Protein AF-Q0RPU1-F1 (afdb_monomer)

Organism: Frankia alni (strain DSM 45986 / CECT 9034 / ACN14a) (NCBI:txid326424)

Structure (mmCIF, N/CA/C/O backbone):
data_AF-Q0RPU1-F1
#
_entry.id   AF-Q0RPU1-F1
#
loop_
_atom_site.group_PDB
_atom_site.id
_a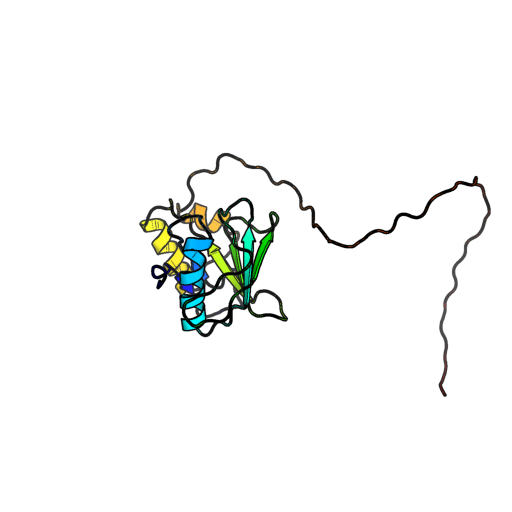tom_site.type_symbol
_atom_site.label_atom_id
_atom_site.label_alt_id
_atom_site.label_comp_id
_atom_site.label_asym_id
_atom_site.label_entity_id
_atom_site.label_seq_id
_atom_site.pdbx_PDB_ins_code
_atom_site.Cartn_x
_atom_site.Cartn_y
_atom_site.Cartn_z
_atom_site.occupancy
_atom_site.B_iso_or_equiv
_atom_site.auth_seq_id
_atom_site.auth_comp_id
_atom_site.auth_asym_id
_atom_site.auth_atom_id
_atom_site.pdbx_PDB_model_num
ATOM 1 N N . MET A 1 1 ? -16.246 -13.979 2.176 1.00 40.72 1 MET A N 1
ATOM 2 C CA . MET A 1 1 ? -15.288 -14.332 1.107 1.00 40.72 1 MET A CA 1
ATOM 3 C C . MET A 1 1 ? -13.918 -13.903 1.593 1.00 40.72 1 MET A C 1
ATOM 5 O O . MET A 1 1 ? -13.711 -12.709 1.763 1.00 40.72 1 MET A O 1
ATOM 9 N N . ALA A 1 2 ? -13.046 -14.847 1.951 1.00 49.47 2 ALA A N 1
ATOM 10 C CA . ALA A 1 2 ? -11.670 -14.520 2.313 1.00 49.47 2 ALA A CA 1
ATOM 11 C C . ALA A 1 2 ? -10.982 -13.979 1.054 1.00 49.47 2 ALA A C 1
ATOM 13 O O . ALA A 1 2 ? -10.913 -14.686 0.048 1.00 49.47 2 ALA A O 1
ATOM 14 N N . GLY A 1 3 ? -10.567 -12.711 1.078 1.00 56.59 3 GLY A N 1
ATOM 15 C CA . GLY A 1 3 ? -9.767 -12.138 -0.001 1.00 56.59 3 GLY A CA 1
ATOM 16 C C . GLY A 1 3 ? -8.508 -12.979 -0.210 1.00 56.59 3 GLY A C 1
ATOM 17 O O . GLY A 1 3 ? -8.012 -13.608 0.728 1.00 56.59 3 GLY A O 1
ATOM 18 N N . ALA A 1 4 ? -8.006 -13.034 -1.442 1.00 68.31 4 ALA A N 1
ATOM 19 C CA . ALA A 1 4 ? -6.758 -13.733 -1.715 1.00 68.31 4 ALA A CA 1
ATOM 20 C C . ALA A 1 4 ? -5.643 -13.186 -0.807 1.00 68.31 4 ALA A C 1
ATOM 22 O O . ALA A 1 4 ? -5.569 -11.977 -0.585 1.00 68.31 4 ALA A O 1
ATOM 23 N N . ALA A 1 5 ? -4.775 -14.068 -0.298 1.00 77.69 5 ALA A N 1
ATOM 24 C CA . ALA A 1 5 ? -3.663 -13.648 0.550 1.00 77.69 5 ALA A CA 1
ATOM 25 C C . ALA A 1 5 ? -2.843 -12.556 -0.169 1.00 77.69 5 ALA A C 1
AT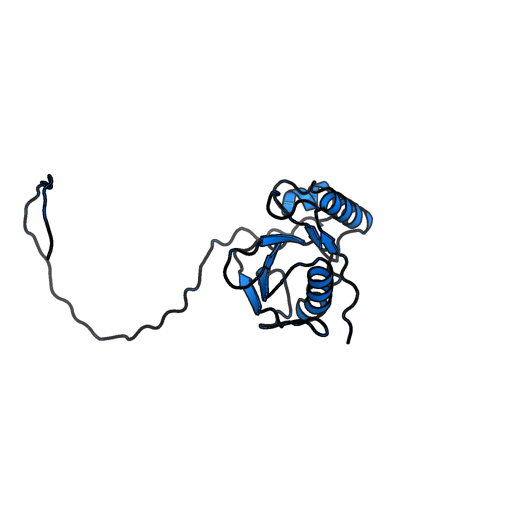OM 27 O O . ALA A 1 5 ? -2.402 -12.789 -1.311 1.00 77.69 5 ALA A O 1
ATOM 28 N N . PRO A 1 6 ? -2.668 -11.373 0.450 1.00 86.00 6 PRO A N 1
ATOM 29 C CA . PRO A 1 6 ? -1.932 -10.287 -0.174 1.00 86.00 6 PRO A CA 1
ATOM 30 C C . PRO A 1 6 ? -0.452 -10.658 -0.250 1.00 86.00 6 PRO A C 1
ATOM 32 O O . PRO A 1 6 ? 0.090 -11.324 0.634 1.00 86.00 6 PRO A O 1
ATOM 35 N N . ARG A 1 7 ? 0.236 -10.205 -1.300 1.00 93.38 7 ARG A N 1
ATOM 36 C CA . ARG A 1 7 ? 1.699 -10.321 -1.386 1.00 93.38 7 ARG A CA 1
ATOM 37 C C . ARG A 1 7 ? 2.312 -9.138 -0.641 1.00 93.38 7 ARG A C 1
ATOM 39 O O . ARG A 1 7 ? 2.744 -8.163 -1.249 1.00 93.38 7 ARG A O 1
ATOM 46 N N . LEU A 1 8 ? 2.238 -9.204 0.682 1.00 92.69 8 LEU A N 1
ATOM 47 C CA . LEU A 1 8 ? 2.707 -8.174 1.599 1.00 92.69 8 LEU A CA 1
ATOM 48 C C . LEU A 1 8 ? 3.976 -8.647 2.305 1.00 92.69 8 LEU A C 1
ATOM 50 O O . LEU A 1 8 ? 4.106 -9.816 2.668 1.00 92.69 8 LEU A O 1
ATOM 54 N N . THR A 1 9 ? 4.909 -7.733 2.522 1.00 93.69 9 THR A N 1
ATOM 55 C CA . THR A 1 9 ? 6.064 -7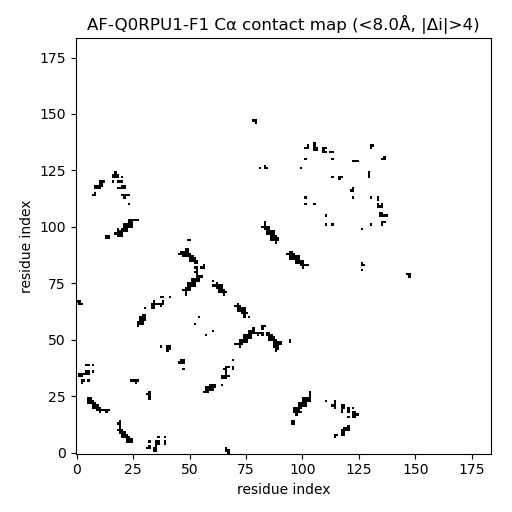.953 3.386 1.00 93.69 9 THR A CA 1
ATOM 56 C C . THR A 1 9 ? 6.304 -6.697 4.200 1.00 93.69 9 THR A C 1
ATOM 58 O O . THR A 1 9 ? 6.421 -5.615 3.633 1.00 93.69 9 THR A O 1
ATOM 61 N N . LEU A 1 10 ? 6.337 -6.840 5.520 1.00 91.56 10 LEU A N 1
ATOM 62 C CA . LEU A 1 10 ? 6.562 -5.737 6.447 1.00 91.56 10 LEU A CA 1
ATOM 63 C C . LEU A 1 10 ? 8.015 -5.738 6.915 1.00 91.56 10 LEU A C 1
ATOM 65 O O . LEU A 1 10 ? 8.619 -6.802 7.067 1.00 91.56 10 LEU A O 1
ATOM 69 N N . SER A 1 11 ? 8.547 -4.545 7.146 1.00 87.56 11 SER A N 1
ATOM 70 C CA . SER A 1 11 ? 9.835 -4.339 7.796 1.00 87.56 11 SER A CA 1
ATOM 71 C C . SER A 1 11 ? 9.721 -4.672 9.296 1.00 87.56 11 SER A C 1
ATOM 73 O O . SER A 1 11 ? 8.650 -4.478 9.891 1.00 87.56 11 SER A O 1
ATOM 75 N N . PRO A 1 12 ? 10.799 -5.158 9.937 1.00 78.94 12 PRO A N 1
ATOM 76 C CA . PRO A 1 12 ? 10.842 -5.319 11.389 1.00 78.94 12 PRO A CA 1
ATOM 77 C C . PRO A 1 12 ? 10.797 -3.959 12.105 1.00 78.94 12 PRO A C 1
ATOM 79 O O . PRO A 1 12 ? 10.023 -3.801 13.047 1.00 78.94 12 PRO A O 1
ATOM 82 N N . ASP A 1 13 ? 11.538 -2.970 11.598 1.00 75.06 13 ASP A N 1
ATOM 83 C CA . ASP A 1 13 ? 11.650 -1.623 12.168 1.00 75.06 13 ASP A CA 1
ATOM 84 C C . ASP A 1 13 ? 10.631 -0.671 11.520 1.00 75.06 13 ASP A C 1
ATOM 86 O O . ASP A 1 13 ? 10.906 0.001 10.522 1.00 75.06 13 ASP A O 1
ATOM 90 N N . ARG A 1 14 ? 9.405 -0.660 12.056 1.00 79.69 14 ARG A N 1
ATOM 91 C CA . ARG A 1 14 ? 8.298 0.173 11.552 1.00 79.69 14 ARG A CA 1
ATOM 92 C C . ARG A 1 14 ? 8.257 1.530 12.256 1.00 79.69 14 ARG A C 1
ATOM 94 O O . ARG A 1 14 ? 8.217 1.608 13.482 1.00 79.69 14 ARG A O 1
ATOM 101 N N . GLY A 1 15 ? 8.206 2.602 11.474 1.00 70.00 15 GLY A N 1
ATOM 102 C CA . GLY A 1 15 ? 8.147 3.995 11.910 1.00 70.00 15 GLY A CA 1
ATOM 103 C C . GLY A 1 15 ? 9.497 4.718 11.940 1.00 70.00 15 GLY A C 1
ATOM 104 O O . GLY A 1 15 ? 9.511 5.921 12.183 1.00 70.00 15 GLY A O 1
ATOM 105 N N . GLU A 1 16 ? 10.609 4.023 11.683 1.00 69.31 16 GLU A N 1
ATOM 106 C CA . GLU A 1 16 ? 11.967 4.600 11.705 1.00 69.31 16 GLU A CA 1
ATOM 107 C C . GLU A 1 16 ? 12.568 4.780 10.299 1.00 69.31 16 GLU A C 1
ATOM 109 O O . GLU A 1 16 ? 13.482 5.582 10.102 1.00 69.31 16 GLU A O 1
ATOM 114 N N . GLY A 1 17 ? 12.041 4.059 9.304 1.00 71.38 17 GLY A N 1
ATOM 115 C CA . GLY A 1 17 ? 12.534 4.048 7.927 1.00 71.38 17 GLY A CA 1
ATOM 116 C C . GLY A 1 17 ? 11.7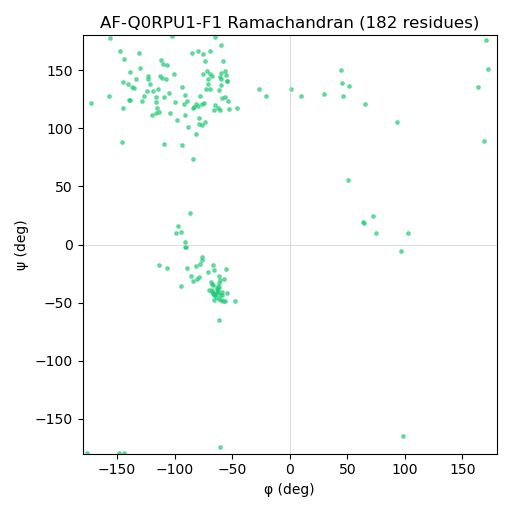13 4.884 6.938 1.00 71.38 17 GLY A C 1
ATOM 117 O O . GLY A 1 17 ? 10.691 5.487 7.259 1.00 71.38 17 GLY A O 1
ATOM 118 N N . SER A 1 18 ? 12.149 4.893 5.672 1.00 83.38 18 SER A N 1
ATOM 119 C CA . SER A 1 18 ? 11.366 5.503 4.581 1.00 83.38 18 SER A CA 1
ATOM 120 C C . SER A 1 18 ? 10.088 4.715 4.270 1.00 83.38 18 SER A C 1
ATOM 122 O O . SER A 1 18 ? 9.083 5.316 3.888 1.00 83.38 18 SER A O 1
ATOM 124 N N . PHE A 1 19 ? 10.130 3.389 4.441 1.00 90.25 19 PHE A N 1
ATOM 125 C CA . PHE A 1 19 ? 9.015 2.476 4.217 1.00 90.25 19 PHE A CA 1
ATOM 126 C C . PHE A 1 19 ? 8.970 1.376 5.277 1.00 90.25 19 PHE A C 1
ATOM 128 O O . PHE A 1 19 ? 9.980 0.749 5.596 1.00 90.25 19 PHE A O 1
ATOM 135 N N . ASP A 1 20 ? 7.759 1.081 5.728 1.00 90.44 20 ASP A N 1
ATOM 136 C CA . ASP A 1 20 ? 7.443 0.060 6.730 1.00 90.44 20 ASP A CA 1
ATOM 137 C C . ASP A 1 20 ? 7.145 -1.302 6.098 1.00 90.44 20 ASP A C 1
ATOM 139 O O . ASP A 1 20 ? 6.877 -2.284 6.789 1.00 90.44 20 ASP A O 1
ATOM 143 N N . GLY A 1 21 ? 7.163 -1.367 4.766 1.00 92.56 21 GLY A N 1
ATOM 144 C CA . GLY A 1 21 ? 6.958 -2.593 4.022 1.00 92.56 21 GLY A CA 1
ATOM 145 C C . GLY A 1 21 ? 6.794 -2.384 2.522 1.00 92.56 21 GLY A C 1
ATOM 146 O O . GLY A 1 21 ? 6.746 -1.265 2.007 1.00 92.56 21 GLY A O 1
ATOM 147 N N . GLY A 1 22 ? 6.685 -3.504 1.819 1.00 94.50 22 GLY A N 1
ATOM 148 C CA . GLY A 1 22 ? 6.407 -3.592 0.397 1.00 94.50 22 GLY A CA 1
ATOM 149 C C . GLY A 1 22 ? 5.144 -4.406 0.157 1.00 94.50 22 GLY A C 1
ATO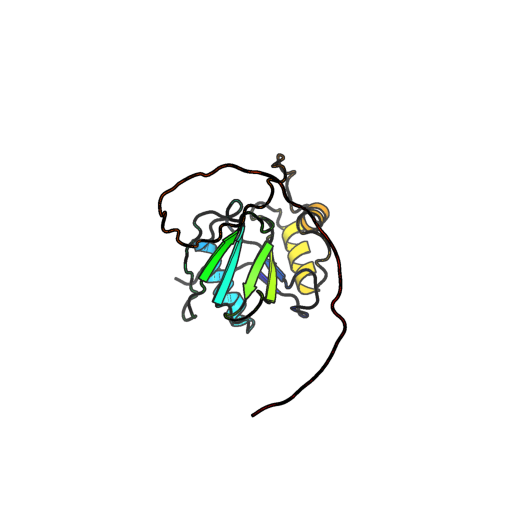M 150 O O . GLY A 1 22 ? 4.926 -5.452 0.773 1.00 94.50 22 GLY A O 1
ATOM 151 N N . TRP A 1 23 ? 4.316 -3.933 -0.762 1.00 95.38 23 TRP A N 1
ATOM 152 C CA . TRP A 1 23 ? 3.074 -4.576 -1.146 1.00 95.38 23 TRP A CA 1
ATOM 153 C C . TRP A 1 23 ? 3.007 -4.741 -2.661 1.00 95.38 23 TRP A C 1
ATOM 155 O O . TRP A 1 23 ? 3.116 -3.773 -3.408 1.00 95.38 23 TRP A O 1
ATOM 165 N N . TRP A 1 24 ? 2.821 -5.979 -3.117 1.00 95.00 24 TRP A N 1
ATOM 166 C CA . TRP A 1 24 ? 2.63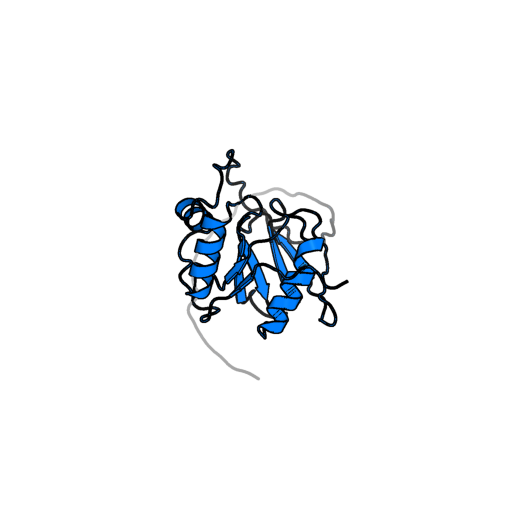5 -6.310 -4.527 1.00 95.00 24 TRP A CA 1
ATOM 167 C C . TRP A 1 24 ? 1.179 -6.731 -4.785 1.00 95.00 24 TRP A C 1
ATOM 169 O O . TRP A 1 24 ? 0.863 -7.926 -4.708 1.00 95.00 24 TRP A O 1
ATOM 179 N N . PRO A 1 25 ? 0.265 -5.779 -5.043 1.00 93.06 25 PRO A N 1
ATOM 180 C CA . PRO A 1 25 ? -1.113 -6.099 -5.400 1.00 93.06 25 PRO A CA 1
ATOM 181 C C . PRO A 1 25 ? -1.181 -6.986 -6.646 1.00 93.06 25 PRO A C 1
ATOM 183 O O . PRO A 1 25 ? -0.254 -7.029 -7.461 1.00 93.06 25 PRO A O 1
ATOM 186 N N . ARG A 1 26 ? -2.292 -7.709 -6.814 1.00 90.81 26 ARG A N 1
ATOM 187 C CA . ARG A 1 26 ? -2.551 -8.457 -8.057 1.00 90.81 26 ARG A CA 1
ATO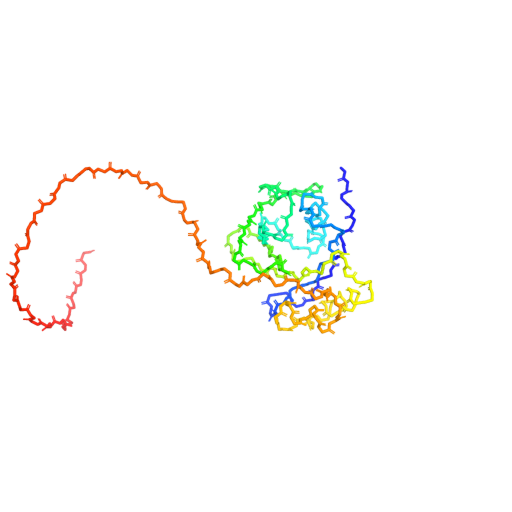M 188 C C . ARG A 1 26 ? -3.207 -7.581 -9.115 1.00 90.81 26 ARG A C 1
ATOM 190 O O . ARG A 1 26 ? -3.057 -7.858 -10.301 1.00 90.81 26 ARG A O 1
ATOM 197 N N . THR A 1 27 ? -3.929 -6.552 -8.686 1.00 90.69 27 THR A N 1
ATOM 198 C CA . THR A 1 27 ? -4.637 -5.598 -9.539 1.00 90.69 27 THR A CA 1
ATOM 199 C C . THR A 1 27 ? -4.593 -4.194 -8.937 1.00 90.69 27 THR A C 1
ATOM 201 O O . THR A 1 27 ? -4.446 -4.039 -7.731 1.00 90.69 27 THR A O 1
ATOM 204 N N . MET A 1 28 ? -4.806 -3.159 -9.752 1.00 91.25 28 MET A N 1
ATOM 205 C CA . MET A 1 28 ? -5.024 -1.790 -9.254 1.00 91.25 28 MET A CA 1
ATOM 206 C C . MET A 1 28 ? -6.502 -1.511 -8.914 1.00 91.25 28 MET A C 1
ATOM 208 O O . MET A 1 28 ? -6.963 -0.371 -9.001 1.00 91.25 28 MET A O 1
ATOM 212 N N . ARG A 1 29 ? -7.282 -2.545 -8.556 1.00 92.94 29 ARG A N 1
ATOM 213 C CA . ARG A 1 29 ? -8.657 -2.414 -8.048 1.00 92.94 29 ARG A CA 1
ATOM 214 C C . ARG A 1 29 ? -8.648 -2.482 -6.532 1.00 92.94 29 ARG A C 1
ATOM 216 O O . ARG A 1 29 ? -8.483 -3.544 -5.941 1.00 92.94 29 ARG A O 1
ATOM 223 N N . LEU A 1 30 ? -8.865 -1.342 -5.890 1.00 91.19 30 LEU A N 1
ATOM 224 C CA . LEU A 1 30 ? -8.655 -1.227 -4.453 1.00 91.19 30 LEU A CA 1
ATOM 225 C C . LEU A 1 30 ? -9.669 -2.050 -3.638 1.00 91.19 30 LEU A C 1
ATOM 227 O O . LEU A 1 30 ? -9.316 -2.623 -2.611 1.00 91.19 30 LEU A O 1
ATOM 231 N N . THR A 1 31 ? -10.908 -2.173 -4.124 1.00 91.06 31 THR A N 1
ATOM 232 C CA . THR A 1 31 ? -11.958 -2.988 -3.482 1.00 91.06 31 THR A CA 1
ATOM 233 C C . THR A 1 31 ? -11.596 -4.480 -3.396 1.00 91.06 31 THR A C 1
ATOM 235 O O . THR A 1 31 ? -11.962 -5.131 -2.419 1.00 91.06 31 THR A O 1
ATOM 238 N N . ASP A 1 32 ? -10.860 -5.016 -4.374 1.00 90.88 32 ASP A N 1
ATOM 239 C CA . ASP A 1 32 ? -10.476 -6.438 -4.414 1.00 90.88 32 ASP A CA 1
ATOM 240 C C . ASP A 1 32 ? -9.264 -6.732 -3.516 1.00 90.88 32 ASP A C 1
ATOM 242 O O . ASP A 1 32 ? -9.110 -7.824 -2.966 1.00 90.88 32 ASP A O 1
ATOM 246 N N . GLU A 1 33 ? -8.409 -5.729 -3.350 1.00 92.12 33 GLU A N 1
ATOM 247 C CA . GLU A 1 33 ? -7.104 -5.840 -2.711 1.00 92.12 33 GLU A CA 1
ATOM 248 C C . GLU A 1 33 ? -7.140 -5.478 -1.211 1.00 92.12 33 GLU A C 1
ATOM 250 O O . GLU A 1 33 ? -6.476 -6.127 -0.393 1.00 92.12 33 GLU A O 1
ATOM 255 N N . LEU A 1 34 ? -7.956 -4.492 -0.811 1.00 91.12 34 LEU A N 1
ATOM 256 C CA . LEU A 1 34 ? -8.043 -4.025 0.581 1.00 91.12 34 LEU A CA 1
ATOM 257 C C . LEU A 1 34 ? -8.441 -5.100 1.597 1.00 91.12 34 LEU A C 1
ATOM 259 O O . LEU A 1 34 ? -7.816 -5.139 2.656 1.00 91.12 34 LEU A O 1
ATOM 263 N N . PRO A 1 35 ? -9.432 -5.980 1.348 1.00 90.50 35 PRO A N 1
ATOM 264 C CA . PRO A 1 35 ? -9.812 -6.988 2.334 1.00 90.50 35 PRO A CA 1
ATOM 265 C C . PRO A 1 35 ? -8.644 -7.907 2.702 1.00 90.50 35 PRO A C 1
ATOM 267 O O . PRO A 1 35 ? -8.449 -8.212 3.877 1.00 90.50 35 PRO A O 1
ATOM 270 N N . GLY A 1 36 ? -7.844 -8.309 1.707 1.00 89.62 36 GLY A N 1
ATOM 271 C CA . GLY A 1 36 ? -6.643 -9.112 1.923 1.00 89.62 36 GLY A CA 1
ATOM 272 C C . GLY A 1 36 ? -5.582 -8.335 2.699 1.00 89.62 36 GLY A C 1
ATOM 273 O O . GLY A 1 36 ? -5.059 -8.845 3.690 1.00 89.62 36 GLY A O 1
ATOM 274 N N . LEU A 1 37 ? -5.309 -7.091 2.287 1.00 91.12 37 LEU A N 1
ATOM 275 C CA . LEU A 1 37 ? -4.334 -6.216 2.943 1.00 91.12 37 LEU A CA 1
ATOM 276 C C . LEU A 1 37 ? -4.668 -5.989 4.426 1.00 91.12 37 LEU A C 1
ATOM 278 O O . LEU A 1 37 ? -3.805 -6.179 5.278 1.00 91.12 37 LEU A O 1
ATOM 282 N N . LEU A 1 38 ? -5.922 -5.653 4.744 1.00 90.06 38 LEU A N 1
ATOM 283 C CA . LEU A 1 38 ? -6.379 -5.425 6.118 1.00 90.06 38 LEU A CA 1
ATOM 284 C C . LEU A 1 38 ? -6.251 -6.684 6.981 1.00 90.06 38 LEU A C 1
ATOM 286 O O . LEU A 1 38 ? -5.818 -6.596 8.127 1.00 90.06 38 LEU A O 1
ATOM 290 N N . THR A 1 39 ? -6.581 -7.858 6.435 1.00 89.88 39 THR A N 1
ATOM 291 C CA . THR A 1 39 ? -6.405 -9.128 7.151 1.00 89.88 39 THR A CA 1
ATOM 292 C C . THR A 1 39 ? -4.937 -9.424 7.453 1.00 89.88 39 THR A C 1
ATOM 294 O O . THR A 1 39 ? -4.631 -9.867 8.558 1.00 89.88 39 THR A O 1
ATOM 297 N N . ALA A 1 40 ? -4.022 -9.155 6.519 1.00 89.62 40 ALA A N 1
ATOM 298 C CA . ALA A 1 40 ? -2.596 -9.370 6.755 1.00 89.62 40 ALA A CA 1
ATOM 299 C C . ALA A 1 40 ? -1.999 -8.368 7.753 1.00 89.62 40 ALA A C 1
ATOM 301 O O . ALA A 1 40 ? -1.198 -8.769 8.592 1.00 89.62 40 ALA A O 1
ATOM 302 N N . LEU A 1 41 ? -2.410 -7.096 7.700 1.00 88.88 41 LEU A N 1
ATOM 303 C CA . LEU A 1 41 ? -1.967 -6.075 8.655 1.00 88.88 41 LEU A CA 1
ATOM 304 C C . LEU A 1 41 ? -2.467 -6.382 10.073 1.00 88.88 41 LEU A C 1
ATOM 306 O O . LEU A 1 41 ? -1.674 -6.376 11.007 1.00 88.88 41 LEU A O 1
ATOM 310 N N . ALA A 1 42 ? -3.732 -6.781 10.227 1.00 87.19 42 ALA A N 1
ATOM 311 C CA . ALA A 1 42 ? -4.248 -7.216 11.525 1.00 87.19 42 ALA A CA 1
ATOM 312 C C . ALA A 1 42 ? -3.516 -8.456 12.069 1.00 87.19 42 ALA A C 1
ATOM 314 O O . ALA A 1 42 ? -3.267 -8.549 13.266 1.00 87.19 42 ALA A O 1
ATOM 315 N N . GLY A 1 43 ? -3.129 -9.397 11.199 1.00 86.44 43 GLY A N 1
ATOM 316 C CA . GLY A 1 43 ? -2.298 -10.545 11.581 1.00 86.44 43 GLY A CA 1
ATOM 317 C C . GLY A 1 43 ? -0.867 -10.176 11.996 1.00 86.44 43 GLY A C 1
ATOM 318 O O . GLY A 1 43 ? -0.203 -10.977 12.647 1.00 86.44 43 GLY A O 1
ATOM 319 N N . ALA A 1 44 ? -0.404 -8.975 11.641 1.00 85.38 44 ALA A N 1
ATOM 320 C CA . ALA A 1 44 ? 0.881 -8.408 12.044 1.00 85.38 44 ALA A CA 1
ATOM 321 C C . ALA A 1 44 ? 0.770 -7.451 13.250 1.00 85.38 44 ALA A C 1
ATOM 323 O O . ALA A 1 44 ? 1.703 -6.691 13.502 1.00 85.38 44 ALA A O 1
ATOM 324 N N . ASP A 1 45 ? -0.355 -7.495 13.977 1.00 83.88 45 ASP A N 1
ATOM 325 C CA . ASP A 1 45 ? -0.682 -6.630 15.123 1.00 83.88 45 ASP A CA 1
ATOM 326 C C . ASP A 1 45 ? -0.809 -5.132 14.771 1.00 83.88 45 ASP A C 1
ATOM 328 O O . ASP A 1 45 ? -0.765 -4.254 15.629 1.00 83.88 45 ASP A O 1
ATOM 332 N N . GLU A 1 46 ? -1.019 -4.818 13.488 1.00 84.44 46 GLU A N 1
ATOM 333 C CA . GLU A 1 46 ? -1.234 -3.450 13.028 1.00 84.44 46 GLU A CA 1
ATOM 334 C C . GLU A 1 46 ? -2.728 -3.108 13.035 1.00 84.44 46 GLU A C 1
ATOM 336 O O . GLU A 1 46 ? -3.525 -3.608 12.233 1.00 84.44 46 GLU A O 1
ATOM 341 N N . SER A 1 47 ? -3.122 -2.207 13.937 1.00 83.94 47 SER A N 1
ATOM 342 C CA . SER A 1 47 ? -4.483 -1.671 13.979 1.00 83.94 47 SER A CA 1
ATOM 343 C C . SER A 1 47 ? -4.676 -0.640 12.865 1.00 83.94 47 SER A C 1
ATOM 345 O O . SER A 1 47 ? -4.248 0.515 12.962 1.00 83.94 47 SER A O 1
ATOM 347 N N . VAL A 1 48 ? -5.353 -1.058 11.796 1.00 86.88 48 VAL A N 1
ATOM 348 C CA . VAL A 1 48 ? -5.657 -0.203 10.644 1.00 86.88 48 VAL A CA 1
ATOM 349 C C . VAL A 1 48 ? -7.119 0.222 10.674 1.00 86.88 48 VAL A C 1
ATOM 351 O O . VAL A 1 48 ? -8.030 -0.586 10.499 1.00 86.88 48 VAL A O 1
ATOM 354 N N . ARG A 1 49 ? -7.339 1.520 10.872 1.00 88.00 49 ARG A N 1
ATOM 355 C CA . ARG A 1 49 ? -8.644 2.188 10.783 1.00 88.00 49 ARG A CA 1
ATOM 356 C C . ARG A 1 49 ? -8.728 3.169 9.625 1.00 88.00 49 ARG A C 1
ATOM 358 O O . ARG A 1 49 ? -9.830 3.491 9.191 1.00 88.00 49 ARG A O 1
ATOM 365 N N . ARG A 1 50 ? -7.585 3.583 9.084 1.00 88.44 50 ARG A N 1
ATOM 366 C CA . ARG A 1 50 ? -7.493 4.515 7.968 1.00 88.44 50 ARG A CA 1
ATOM 367 C C . ARG A 1 50 ? -6.474 4.026 6.951 1.00 88.44 50 ARG A C 1
ATOM 369 O O . ARG A 1 50 ? -5.378 3.616 7.331 1.00 88.44 50 ARG A O 1
ATOM 376 N N . VAL A 1 51 ? -6.842 4.076 5.676 1.00 91.38 51 VAL A N 1
ATOM 377 C CA . VAL A 1 51 ? -5.963 3.792 4.540 1.00 91.38 51 VAL A CA 1
ATOM 378 C C . VAL A 1 51 ? -6.026 4.965 3.577 1.00 91.38 51 VAL A C 1
ATOM 380 O O . VAL A 1 51 ? -7.116 5.359 3.172 1.00 91.38 51 VAL A O 1
ATOM 383 N N . CYS A 1 52 ? -4.873 5.505 3.196 1.00 91.94 52 CYS A N 1
ATOM 384 C CA . CYS A 1 52 ? -4.781 6.578 2.215 1.00 91.94 52 CYS A CA 1
ATOM 385 C C . CYS A 1 52 ? -4.063 6.086 0.958 1.00 91.94 52 CYS A C 1
ATOM 387 O O . CYS A 1 52 ? -3.004 5.456 1.039 1.00 91.94 52 CYS A O 1
ATOM 389 N N . VAL A 1 53 ? -4.629 6.401 -0.206 1.00 93.19 53 VAL A N 1
ATOM 390 C CA . VAL A 1 53 ? -4.089 6.016 -1.518 1.00 93.19 53 VAL A CA 1
ATOM 391 C C . VAL A 1 53 ? -4.027 7.206 -2.475 1.00 93.19 53 VAL A C 1
ATOM 393 O O . VAL A 1 53 ? -4.676 8.227 -2.255 1.00 93.19 53 VAL A O 1
ATOM 396 N N . ASN A 1 54 ? -3.286 7.074 -3.575 1.00 93.19 54 ASN A N 1
ATOM 397 C CA . ASN A 1 54 ? -3.404 8.017 -4.683 1.00 93.19 54 ASN A CA 1
ATOM 398 C C . ASN A 1 54 ? -4.661 7.715 -5.521 1.00 93.19 54 ASN A C 1
ATOM 400 O O . ASN A 1 54 ? -4.855 6.582 -5.962 1.00 93.19 54 ASN A O 1
ATOM 404 N N . GLY A 1 55 ? -5.500 8.729 -5.748 1.00 89.94 55 GLY A N 1
ATOM 405 C CA . GLY A 1 55 ? -6.774 8.575 -6.462 1.00 89.94 55 GLY A CA 1
ATOM 406 C C . GLY A 1 55 ? -6.656 8.318 -7.968 1.00 89.94 55 GLY A C 1
ATOM 407 O O . GLY A 1 55 ? -7.565 7.738 -8.549 1.00 89.94 55 GLY A O 1
ATOM 408 N N . ASP A 1 56 ? -5.544 8.707 -8.591 1.00 91.25 56 ASP A N 1
ATOM 409 C CA . ASP A 1 56 ? -5.296 8.508 -10.025 1.00 91.25 56 ASP A CA 1
ATOM 410 C C . ASP A 1 56 ? -4.614 7.153 -10.304 1.00 91.25 56 ASP A C 1
ATOM 412 O O . ASP A 1 56 ? -4.676 6.622 -11.411 1.00 91.25 56 ASP A O 1
ATOM 416 N N . ALA A 1 57 ? -3.973 6.563 -9.289 1.00 89.75 57 ALA A N 1
ATOM 417 C CA . ALA A 1 57 ? -3.286 5.277 -9.381 1.00 89.75 57 ALA A CA 1
ATOM 418 C C . ALA A 1 57 ? -4.218 4.070 -9.202 1.00 89.75 57 ALA A C 1
ATOM 420 O O . ALA A 1 57 ? -3.956 2.999 -9.754 1.00 89.75 57 ALA A O 1
ATOM 421 N N . TRP A 1 58 ? -5.277 4.231 -8.407 1.00 92.69 58 TRP A N 1
ATOM 422 C CA . TRP A 1 58 ? -6.173 3.154 -7.998 1.00 92.69 58 TRP A CA 1
ATOM 423 C C . TRP A 1 58 ? -7.566 3.314 -8.602 1.00 92.69 58 TRP A C 1
ATOM 425 O O . TRP A 1 58 ? -8.102 4.408 -8.722 1.00 92.69 58 TRP A O 1
ATOM 435 N N . THR A 1 59 ? -8.193 2.188 -8.935 1.00 93.19 59 THR A N 1
ATOM 436 C CA . THR A 1 59 ? -9.575 2.128 -9.433 1.00 93.19 59 THR A CA 1
ATOM 437 C C . THR A 1 59 ? -10.491 1.466 -8.407 1.00 93.19 59 THR A C 1
ATOM 439 O O . THR A 1 59 ? -10.027 0.711 -7.551 1.00 93.19 59 THR A O 1
ATOM 442 N N . ALA A 1 60 ? -11.801 1.726 -8.500 1.00 91.50 60 ALA A N 1
ATOM 443 C CA . ALA A 1 60 ? -12.811 1.169 -7.592 1.00 91.50 60 ALA A CA 1
ATOM 444 C C . ALA A 1 60 ? -12.433 1.369 -6.109 1.00 91.50 60 ALA A C 1
ATOM 446 O O . ALA A 1 60 ? -12.305 0.400 -5.358 1.00 91.50 60 ALA A O 1
ATOM 447 N N . ILE A 1 61 ? -12.200 2.628 -5.725 1.00 92.00 61 ILE A N 1
ATOM 448 C CA . ILE A 1 61 ? -11.833 3.054 -4.369 1.00 92.00 61 ILE A CA 1
ATOM 449 C C . ILE A 1 61 ? -13.116 3.090 -3.520 1.00 92.00 61 ILE A C 1
ATOM 451 O O . ILE A 1 61 ? -13.963 3.953 -3.758 1.00 92.00 61 ILE A O 1
ATOM 455 N N . PRO A 1 62 ? -13.316 2.158 -2.568 1.00 90.50 62 PRO A N 1
ATOM 456 C CA . PRO A 1 62 ? -14.459 2.223 -1.664 1.00 90.50 62 PRO A CA 1
ATOM 457 C C . PRO A 1 62 ? -14.232 3.334 -0.630 1.00 90.50 62 PRO A C 1
ATOM 459 O O . PRO A 1 62 ? -13.091 3.677 -0.365 1.00 90.50 62 PRO A O 1
ATOM 462 N N . SER A 1 63 ? -15.282 3.871 -0.002 1.00 88.31 63 SER A N 1
ATOM 463 C CA . SER A 1 63 ? -15.131 4.801 1.137 1.00 88.31 63 SER A CA 1
ATOM 464 C C . SER A 1 63 ? -14.814 4.079 2.453 1.00 88.31 63 SER A C 1
ATOM 466 O O . SER A 1 63 ? -14.162 4.627 3.342 1.00 88.31 63 SER A O 1
ATOM 468 N N . LEU A 1 64 ? -15.261 2.826 2.573 1.00 89.25 64 LEU A N 1
ATOM 469 C CA . LEU A 1 64 ? -15.017 1.939 3.705 1.00 89.25 64 LEU A CA 1
ATOM 470 C C . LEU A 1 64 ? -14.675 0.535 3.200 1.00 89.25 64 LEU A C 1
ATOM 472 O O . LEU A 1 64 ? -15.385 -0.015 2.357 1.00 89.25 64 LEU A O 1
ATOM 476 N N . ALA A 1 65 ? -13.656 -0.086 3.783 1.00 87.31 65 ALA A N 1
ATOM 477 C CA . ALA A 1 65 ? -13.279 -1.469 3.507 1.00 87.31 65 ALA A CA 1
ATOM 478 C C . ALA A 1 65 ? -13.117 -2.257 4.807 1.00 87.31 65 ALA A C 1
ATOM 480 O O . ALA A 1 65 ? -12.802 -1.695 5.849 1.00 87.31 65 ALA A O 1
ATOM 481 N N . GLY A 1 66 ? -13.340 -3.567 4.772 1.00 84.12 66 GLY A N 1
ATOM 482 C CA . GLY A 1 66 ? -13.162 -4.424 5.942 1.00 84.12 66 GLY A CA 1
ATOM 483 C C . GLY A 1 66 ? -12.631 -5.792 5.548 1.00 84.12 66 GLY A C 1
ATOM 484 O O . GLY A 1 66 ? -13.051 -6.354 4.536 1.00 84.12 66 GLY A O 1
ATOM 485 N N . GLY A 1 67 ? -11.715 -6.318 6.358 1.00 74.00 67 GLY A N 1
ATOM 486 C CA . GLY A 1 67 ? -11.343 -7.729 6.325 1.00 74.00 67 GLY A CA 1
ATOM 487 C C . GLY A 1 67 ? -12.367 -8.593 7.069 1.00 74.00 67 GLY A C 1
ATOM 488 O O . GLY A 1 67 ? -13.218 -8.092 7.806 1.00 74.00 67 GLY A O 1
ATOM 489 N N . SER A 1 68 ? -12.296 -9.911 6.887 1.00 76.56 68 SER A N 1
ATOM 490 C CA . SER A 1 68 ? -13.199 -10.847 7.570 1.00 76.56 68 SER A CA 1
ATOM 491 C C . SER A 1 68 ? -13.019 -10.769 9.090 1.00 76.56 68 SER A C 1
ATOM 493 O O . SER A 1 68 ? -11.946 -11.091 9.588 1.00 76.56 68 SER A O 1
ATOM 495 N N . GLY A 1 69 ? -14.067 -10.371 9.821 1.00 75.19 69 GLY A N 1
ATOM 496 C CA . GLY A 1 69 ? -14.052 -10.292 11.289 1.00 75.19 69 GLY A CA 1
ATOM 497 C C . GLY A 1 69 ? -13.271 -9.108 11.870 1.00 75.19 69 GLY A C 1
ATOM 498 O O . GLY A 1 69 ? -13.061 -9.065 13.077 1.00 75.19 69 GLY A O 1
ATOM 499 N N . LEU A 1 70 ? -12.850 -8.154 11.033 1.00 80.31 70 LEU A N 1
ATOM 500 C CA . LEU A 1 70 ? -12.076 -6.986 11.449 1.00 80.31 70 LEU A CA 1
ATOM 501 C C . LEU A 1 70 ? -12.924 -5.708 11.424 1.00 80.31 70 LEU A C 1
ATOM 503 O O . LEU A 1 70 ? -13.884 -5.619 10.649 1.00 80.31 70 LEU A O 1
ATOM 507 N N . PRO A 1 71 ? -12.566 -4.692 12.231 1.00 82.06 71 PRO A N 1
ATOM 508 C CA . PRO A 1 71 ? -13.153 -3.370 12.104 1.00 82.06 71 PRO A CA 1
ATOM 509 C C . PRO A 1 71 ? -12.989 -2.835 10.681 1.00 82.06 71 PRO A C 1
ATOM 511 O O . PRO A 1 71 ? -11.992 -3.094 10.005 1.00 82.06 71 PRO A O 1
ATOM 514 N N . ARG A 1 72 ? -13.981 -2.070 10.225 1.00 87.69 72 ARG A N 1
ATOM 515 C CA . ARG A 1 72 ? -13.908 -1.413 8.921 1.00 87.69 72 ARG A CA 1
ATOM 516 C C . ARG A 1 72 ? -12.909 -0.259 8.994 1.00 87.69 72 ARG A C 1
ATOM 518 O O . ARG A 1 72 ? -12.959 0.534 9.932 1.00 87.69 72 ARG A O 1
ATOM 525 N N . ALA A 1 73 ? -12.039 -0.179 7.998 1.00 88.88 73 ALA A N 1
ATOM 526 C CA . ALA A 1 73 ? -11.135 0.929 7.776 1.00 88.88 73 ALA A CA 1
ATOM 527 C C . ALA A 1 73 ? -11.768 1.930 6.804 1.00 88.88 73 ALA A C 1
ATOM 529 O O . ALA A 1 73 ? -12.327 1.548 5.770 1.00 88.88 73 ALA A O 1
ATOM 530 N N . ARG A 1 74 ? -11.668 3.215 7.136 1.00 90.75 74 ARG A N 1
ATOM 531 C CA . ARG A 1 74 ? -11.956 4.313 6.221 1.00 90.75 74 ARG A CA 1
ATOM 532 C C . ARG A 1 74 ? -10.864 4.375 5.165 1.00 90.75 74 ARG A C 1
ATOM 534 O O . ARG A 1 74 ? -9.682 4.220 5.469 1.00 90.75 74 ARG A O 1
ATOM 541 N N . VAL A 1 75 ? -11.274 4.603 3.931 1.00 91.56 75 VAL A N 1
ATOM 542 C CA . VAL A 1 75 ? -10.367 4.731 2.801 1.00 91.56 75 VAL A CA 1
ATOM 543 C C . VAL A 1 75 ? -10.495 6.149 2.282 1.00 91.56 75 VAL A C 1
ATOM 545 O O . VAL A 1 75 ? -11.565 6.567 1.843 1.00 91.56 75 VAL A O 1
ATOM 548 N N . ASP A 1 76 ? -9.397 6.883 2.357 1.00 90.81 76 ASP A N 1
ATOM 549 C CA . ASP A 1 76 ? -9.284 8.217 1.797 1.00 90.81 76 ASP A CA 1
ATOM 550 C C . ASP A 1 76 ? -8.334 8.177 0.598 1.00 90.81 76 ASP A C 1
ATOM 552 O O . ASP A 1 76 ? -7.474 7.300 0.465 1.00 90.81 76 ASP A O 1
ATOM 556 N N . TRP A 1 77 ? -8.489 9.132 -0.307 1.00 91.19 77 TRP A N 1
ATOM 557 C CA . TRP A 1 77 ? -7.650 9.229 -1.488 1.00 91.19 77 TRP A CA 1
ATOM 558 C C . TRP A 1 77 ? -7.190 10.666 -1.684 1.00 91.19 77 TRP A C 1
ATOM 560 O O . TRP A 1 77 ? -7.932 11.613 -1.437 1.00 91.19 77 TRP A O 1
ATOM 570 N N . PHE A 1 78 ? -5.947 10.817 -2.128 1.00 88.44 78 PHE A N 1
ATOM 571 C CA . PHE A 1 78 ? -5.314 12.111 -2.346 1.00 88.44 78 PHE A CA 1
ATOM 572 C C . PHE A 1 78 ? -4.497 12.053 -3.628 1.00 88.44 78 PHE A C 1
ATOM 574 O O . PHE A 1 78 ? -3.607 11.216 -3.752 1.00 88.44 78 PHE A O 1
ATOM 581 N N . ARG A 1 79 ? -4.741 12.956 -4.580 1.00 89.69 79 ARG A N 1
ATOM 582 C CA . ARG A 1 79 ? -3.921 13.034 -5.807 1.00 89.69 79 ARG A CA 1
ATOM 583 C C . ARG A 1 79 ? -2.476 13.459 -5.539 1.00 89.69 79 ARG A C 1
ATOM 585 O O . ARG A 1 79 ? -1.587 13.167 -6.326 1.00 89.69 79 ARG A O 1
ATOM 592 N N . THR A 1 80 ? -2.243 14.112 -4.405 1.00 88.38 80 THR A N 1
ATOM 593 C CA . THR A 1 80 ? -0.924 14.565 -3.952 1.00 88.38 80 THR A CA 1
ATOM 594 C C . THR A 1 80 ? -0.070 13.450 -3.351 1.00 88.38 80 THR A C 1
ATOM 596 O O . THR A 1 80 ? 1.141 13.621 -3.224 1.00 88.38 80 THR A O 1
ATOM 599 N N . LEU A 1 81 ? -0.666 12.311 -2.975 1.00 88.38 81 LEU A N 1
ATOM 600 C CA . LEU A 1 81 ? 0.092 11.155 -2.502 1.00 88.38 81 LEU A CA 1
ATOM 601 C C . LEU A 1 81 ? 0.842 10.527 -3.681 1.00 88.38 81 LEU A C 1
ATOM 603 O O . LEU A 1 81 ? 0.294 10.439 -4.774 1.00 88.38 81 LEU A O 1
ATOM 607 N N . ASP A 1 82 ? 2.067 10.044 -3.486 1.00 91.44 82 ASP A N 1
ATOM 608 C CA . ASP A 1 82 ? 2.758 9.328 -4.562 1.00 91.44 82 ASP A CA 1
ATOM 609 C C . ASP A 1 82 ? 1.971 8.064 -4.958 1.00 91.44 82 ASP A C 1
ATOM 611 O O . ASP A 1 82 ? 1.558 7.273 -4.108 1.00 91.44 82 ASP A O 1
ATOM 615 N N . ARG A 1 83 ? 1.780 7.852 -6.266 1.00 92.75 83 ARG A N 1
ATOM 616 C CA . ARG A 1 83 ? 1.061 6.697 -6.837 1.00 92.75 83 ARG A CA 1
ATOM 617 C C . ARG A 1 83 ? 1.593 5.326 -6.408 1.00 92.75 83 ARG A C 1
ATOM 619 O O . ARG A 1 83 ? 0.876 4.336 -6.518 1.00 92.75 83 ARG A O 1
ATOM 626 N N . ARG A 1 84 ? 2.842 5.256 -5.947 1.00 93.31 84 ARG A N 1
ATOM 627 C CA . ARG A 1 84 ? 3.526 4.040 -5.485 1.00 93.31 84 ARG A CA 1
ATOM 628 C C . ARG A 1 84 ? 3.497 3.907 -3.964 1.00 93.31 84 ARG A C 1
ATOM 630 O O . ARG A 1 84 ? 4.212 3.069 -3.427 1.00 93.31 84 ARG A O 1
ATOM 637 N N . VAL A 1 85 ? 2.730 4.731 -3.256 1.00 92.62 85 VAL A N 1
ATOM 638 C CA . VAL A 1 85 ? 2.683 4.725 -1.793 1.00 92.62 85 VAL A CA 1
ATOM 639 C C . VAL A 1 85 ? 1.252 4.532 -1.324 1.00 92.62 85 VAL A C 1
ATOM 641 O O . VAL A 1 85 ? 0.330 5.210 -1.770 1.00 92.62 85 VAL A O 1
ATOM 644 N N . VAL A 1 86 ? 1.082 3.604 -0.389 1.00 93.25 86 VAL A N 1
ATOM 645 C CA . VAL A 1 86 ? -0.147 3.446 0.390 1.00 93.25 86 VAL A CA 1
ATOM 646 C C . VAL A 1 86 ? 0.216 3.660 1.841 1.00 93.25 86 VAL A C 1
ATOM 648 O O . VAL A 1 86 ? 1.195 3.087 2.321 1.00 93.25 86 VAL A O 1
ATOM 651 N N . THR A 1 87 ? -0.555 4.486 2.539 1.00 91.88 87 THR A N 1
ATOM 652 C CA . THR A 1 87 ? -0.359 4.680 3.974 1.00 91.88 87 THR A CA 1
ATOM 653 C C . THR A 1 87 ? -1.514 4.089 4.760 1.00 91.88 87 THR A C 1
ATOM 655 O O . THR A 1 87 ? -2.659 4.099 4.309 1.00 91.88 87 THR A O 1
ATOM 658 N N . ALA A 1 88 ? -1.209 3.519 5.920 1.00 90.38 88 ALA A N 1
ATOM 659 C CA . ALA A 1 88 ? -2.182 2.882 6.792 1.00 90.38 88 ALA A CA 1
ATOM 660 C C . ALA A 1 88 ? -1.902 3.238 8.257 1.00 90.38 88 ALA A C 1
ATOM 662 O O . ALA A 1 88 ? -0.756 3.454 8.657 1.00 90.38 88 ALA A O 1
ATOM 663 N N . GLY A 1 89 ? -2.950 3.318 9.071 1.00 87.19 89 GLY A N 1
ATOM 664 C CA . GLY A 1 89 ? -2.809 3.603 10.497 1.00 87.19 89 GLY A CA 1
ATOM 665 C C . GLY A 1 89 ? -4.125 3.556 11.264 1.00 87.19 89 GLY A C 1
ATOM 666 O O . GLY A 1 89 ? -5.183 3.281 10.697 1.00 87.19 89 GLY A O 1
ATOM 667 N N . SER A 1 90 ? -4.042 3.816 12.567 1.00 81.62 90 SER A N 1
ATOM 668 C CA . SER A 1 90 ? -5.189 3.921 13.476 1.00 81.62 90 SER A CA 1
ATOM 669 C C . SER A 1 90 ? -5.817 5.320 13.471 1.00 81.62 90 SER A C 1
ATOM 671 O O . SER A 1 90 ? -5.209 6.286 13.013 1.00 81.62 90 SER A O 1
ATOM 673 N N . ASP A 1 91 ? -7.031 5.425 14.013 1.00 68.62 91 ASP A N 1
ATOM 674 C CA . ASP A 1 91 ? -7.699 6.708 14.241 1.00 68.62 91 ASP A CA 1
ATOM 675 C C . ASP A 1 91 ? -6.977 7.483 15.361 1.00 68.62 91 ASP A C 1
ATOM 677 O O . ASP A 1 91 ? -6.663 6.911 16.404 1.00 68.62 91 ASP A O 1
ATOM 681 N N . GLY A 1 92 ? -6.710 8.779 15.151 1.00 59.09 92 GLY A N 1
ATOM 682 C CA . GLY A 1 92 ? -6.141 9.672 16.177 1.00 59.09 92 GLY A CA 1
ATOM 683 C C . GLY A 1 92 ? -4.645 10.005 16.063 1.00 59.09 92 GLY A C 1
ATOM 684 O O . GLY A 1 92 ? -4.105 10.623 16.976 1.00 59.09 92 GLY A O 1
ATOM 685 N N . GLY A 1 93 ? -3.970 9.654 14.960 1.00 59.50 93 GLY A N 1
ATOM 686 C CA . GLY A 1 93 ? -2.571 10.030 14.707 1.00 59.50 93 GLY A CA 1
ATOM 687 C C . GLY A 1 93 ? -2.197 10.044 13.219 1.00 59.50 93 GLY A C 1
ATOM 688 O O . GLY A 1 93 ? -3.021 9.727 12.360 1.00 59.50 93 GLY A O 1
ATOM 689 N N . LEU A 1 94 ? -0.950 10.422 12.903 1.00 56.53 94 LEU A N 1
ATOM 690 C CA . LEU A 1 94 ? -0.405 10.283 11.545 1.00 56.53 94 LEU A CA 1
ATOM 691 C C . LEU A 1 94 ? -0.404 8.798 11.131 1.00 56.53 94 LEU A C 1
ATOM 693 O O . LEU A 1 94 ? -0.154 7.938 11.982 1.00 56.53 94 LEU A O 1
ATOM 697 N N . PRO A 1 95 ? -0.668 8.470 9.849 1.00 60.41 95 PRO A N 1
ATOM 698 C CA . PRO A 1 95 ? -0.595 7.092 9.383 1.00 60.41 95 PRO A CA 1
ATOM 699 C C . PRO A 1 95 ? 0.833 6.580 9.582 1.00 60.41 95 PRO A C 1
ATOM 701 O O . PRO A 1 95 ? 1.784 7.112 9.011 1.00 60.41 95 PRO A O 1
ATOM 704 N N . ARG A 1 96 ? 0.967 5.579 10.453 1.00 74.81 96 ARG A N 1
ATOM 705 C CA . ARG A 1 96 ? 2.260 5.097 10.946 1.00 74.81 96 ARG A CA 1
ATOM 706 C C . ARG A 1 96 ? 2.942 4.141 9.975 1.00 74.81 96 ARG A C 1
ATOM 708 O O . ARG A 1 96 ? 4.143 3.950 10.088 1.00 74.81 96 ARG A O 1
ATOM 715 N N . LEU A 1 97 ? 2.183 3.569 9.040 1.00 88.75 97 LEU A N 1
ATOM 716 C CA . LEU A 1 97 ? 2.690 2.636 8.046 1.00 88.75 97 LEU A CA 1
ATOM 717 C C . LEU A 1 97 ? 2.694 3.275 6.665 1.00 88.75 97 LEU A C 1
ATOM 719 O O . LEU A 1 97 ? 1.661 3.738 6.182 1.00 88.75 97 LEU A O 1
ATOM 723 N N . ARG A 1 98 ? 3.843 3.230 6.004 1.00 91.94 98 ARG A N 1
ATOM 724 C CA . ARG A 1 98 ? 4.070 3.593 4.609 1.00 91.94 98 ARG A CA 1
ATOM 725 C C . ARG A 1 98 ? 4.506 2.346 3.858 1.00 91.94 98 ARG A C 1
ATOM 727 O O . ARG A 1 98 ? 5.590 1.817 4.084 1.00 91.94 98 ARG A O 1
ATOM 734 N N . LEU A 1 99 ? 3.667 1.885 2.941 1.00 93.88 99 LEU A N 1
ATOM 735 C CA . LEU A 1 99 ? 3.922 0.708 2.122 1.00 93.88 99 LEU A CA 1
ATOM 736 C C . LEU A 1 99 ? 4.288 1.130 0.701 1.00 93.88 99 LEU A C 1
ATOM 738 O O . LEU A 1 99 ? 3.573 1.920 0.077 1.00 93.88 99 LEU A O 1
ATOM 742 N N . LEU A 1 100 ? 5.382 0.574 0.180 1.00 95.44 100 LEU A N 1
ATOM 743 C CA . LEU A 1 100 ? 5.741 0.705 -1.228 1.00 95.44 100 LEU A CA 1
ATOM 744 C C . LEU A 1 100 ? 4.859 -0.225 -2.066 1.00 95.44 100 LEU A C 1
ATOM 746 O O . LEU A 1 100 ? 4.899 -1.443 -1.896 1.00 95.44 100 LEU A O 1
ATOM 750 N N . VAL A 1 101 ? 4.104 0.338 -3.002 1.00 95.81 101 VAL A N 1
ATOM 751 C CA . VAL A 1 101 ? 3.305 -0.406 -3.976 1.00 95.81 101 VAL A CA 1
ATOM 752 C C . VAL A 1 101 ? 4.183 -0.800 -5.154 1.00 95.81 101 VAL A C 1
ATOM 754 O O . VAL A 1 101 ? 4.683 0.044 -5.899 1.00 95.81 101 VAL A O 1
ATOM 757 N N . ILE A 1 102 ? 4.326 -2.103 -5.351 1.00 95.00 102 ILE A N 1
ATOM 758 C CA . ILE A 1 102 ? 4.960 -2.694 -6.524 1.00 95.00 102 ILE A CA 1
ATOM 759 C C . ILE A 1 102 ? 3.859 -2.898 -7.575 1.00 95.00 102 ILE A C 1
ATOM 761 O O . ILE A 1 102 ? 2.881 -3.581 -7.271 1.00 95.00 102 ILE A O 1
ATOM 765 N N . PRO A 1 103 ? 3.969 -2.346 -8.795 1.00 92.50 103 PRO A N 1
ATOM 766 C CA . PRO A 1 103 ? 2.939 -2.515 -9.817 1.00 92.50 103 PRO A CA 1
ATOM 767 C C . PRO A 1 103 ? 2.619 -3.998 -10.089 1.00 92.50 103 PRO A C 1
ATOM 769 O O . PRO A 1 103 ? 3.540 -4.822 -10.120 1.00 92.50 103 PRO A O 1
ATOM 772 N N . PRO A 1 104 ? 1.348 -4.377 -10.308 1.00 90.88 104 PRO A N 1
ATOM 773 C CA . PRO A 1 104 ? 0.981 -5.762 -10.596 1.00 90.88 104 PRO A CA 1
ATOM 774 C C . PRO A 1 104 ? 1.633 -6.281 -11.888 1.00 90.88 104 PRO A C 1
ATOM 776 O O . PRO A 1 104 ? 1.913 -7.475 -11.989 1.00 90.88 104 PRO A O 1
ATOM 779 N N . GLU A 1 105 ? 1.944 -5.392 -12.835 1.00 89.56 105 GLU A N 1
ATOM 780 C CA . GLU A 1 105 ? 2.639 -5.692 -14.092 1.00 89.56 105 GLU A CA 1
ATOM 781 C C . GLU A 1 105 ? 4.151 -5.911 -13.916 1.00 89.56 105 GLU A C 1
ATOM 783 O O . GLU A 1 105 ? 4.821 -6.352 -14.853 1.00 89.56 105 GLU A O 1
ATOM 788 N N . ALA A 1 106 ? 4.709 -5.608 -12.738 1.00 89.06 106 ALA A N 1
ATOM 789 C CA . ALA A 1 106 ? 6.127 -5.797 -12.472 1.00 89.06 106 ALA A CA 1
ATOM 790 C C . ALA A 1 106 ? 6.523 -7.271 -12.632 1.00 89.06 106 ALA A C 1
ATOM 792 O O . ALA A 1 106 ? 5.847 -8.189 -12.153 1.00 89.06 106 ALA A O 1
ATOM 793 N N . ALA A 1 107 ? 7.673 -7.510 -13.265 1.00 90.50 107 ALA A N 1
ATOM 794 C CA . ALA A 1 107 ? 8.205 -8.857 -13.395 1.00 90.50 107 ALA A CA 1
ATOM 795 C C . ALA A 1 107 ? 8.462 -9.479 -12.009 1.00 90.50 107 ALA A C 1
ATOM 797 O O . ALA A 1 107 ? 8.934 -8.826 -11.075 1.00 90.50 107 ALA A O 1
ATOM 798 N N . ALA A 1 108 ? 8.200 -10.784 -11.884 1.00 90.12 108 ALA A N 1
ATOM 799 C CA . ALA A 1 108 ? 8.268 -11.477 -10.598 1.00 90.12 108 ALA A CA 1
ATOM 800 C C . ALA A 1 108 ? 9.662 -11.435 -9.945 1.00 90.12 108 ALA A C 1
ATOM 802 O O . ALA A 1 108 ? 9.757 -11.460 -8.721 1.00 90.12 108 ALA A O 1
ATOM 803 N N . GLY A 1 109 ? 10.739 -11.383 -10.737 1.00 94.12 109 GLY A N 1
ATOM 804 C CA . GLY A 1 109 ? 12.111 -11.246 -10.233 1.00 94.12 109 GLY A CA 1
ATOM 805 C C . GLY A 1 109 ? 12.307 -9.938 -9.453 1.00 94.12 109 GLY A C 1
ATOM 806 O O . GLY A 1 109 ? 12.493 -10.005 -8.236 1.00 94.12 109 GLY A O 1
ATOM 807 N N . PRO A 1 110 ? 12.196 -8.773 -10.119 1.00 93.12 110 PRO A N 1
ATOM 808 C CA . PRO A 1 110 ? 12.189 -7.450 -9.491 1.00 93.12 110 PRO A CA 1
ATOM 809 C C . PRO A 1 110 ? 11.250 -7.326 -8.289 1.00 93.12 110 PRO A C 1
ATOM 811 O O . PRO A 1 110 ? 11.671 -6.897 -7.216 1.00 93.12 110 PRO A O 1
ATOM 814 N N . ALA A 1 111 ? 9.999 -7.776 -8.425 1.00 93.00 111 ALA A N 1
ATOM 815 C CA . ALA A 1 111 ? 9.019 -7.690 -7.346 1.00 93.00 111 ALA A CA 1
ATOM 816 C C . ALA A 1 111 ? 9.463 -8.471 -6.097 1.00 93.00 111 ALA A C 1
ATOM 818 O O . ALA A 1 111 ? 9.384 -7.970 -4.979 1.00 93.00 111 ALA A O 1
ATOM 819 N N . ARG A 1 112 ? 10.004 -9.685 -6.269 1.00 94.19 112 ARG A N 1
ATOM 820 C CA . ARG A 1 112 ? 10.541 -10.482 -5.151 1.00 94.19 112 ARG A CA 1
ATOM 821 C C . ARG A 1 112 ? 11.784 -9.853 -4.527 1.00 94.19 112 ARG A C 1
ATOM 823 O O . ARG A 1 112 ? 11.972 -9.987 -3.323 1.00 94.19 112 ARG A O 1
ATOM 830 N N . VAL A 1 113 ? 12.639 -9.205 -5.321 1.00 94.81 113 VAL A N 1
ATOM 831 C CA . VAL A 1 113 ? 13.802 -8.466 -4.800 1.00 94.81 113 VAL A CA 1
ATOM 832 C C . VAL A 1 113 ? 13.335 -7.334 -3.890 1.00 94.81 113 VAL A C 1
ATOM 834 O O . VAL A 1 113 ? 13.823 -7.234 -2.769 1.00 94.81 113 VAL A O 1
ATOM 837 N N . LEU A 1 114 ? 12.343 -6.559 -4.323 1.00 94.75 114 LEU A N 1
ATOM 838 C CA . LEU A 1 114 ? 11.775 -5.466 -3.535 1.00 94.75 114 LEU A CA 1
ATOM 839 C C . LEU A 1 114 ? 11.077 -5.950 -2.263 1.00 94.75 114 LEU A C 1
ATOM 841 O O . LEU A 1 114 ? 11.292 -5.373 -1.204 1.00 94.75 114 LEU A O 1
ATOM 845 N N . LEU A 1 115 ? 10.304 -7.038 -2.328 1.00 94.75 115 LEU A N 1
ATOM 846 C CA . LEU A 1 115 ? 9.692 -7.626 -1.130 1.00 94.75 115 LEU A CA 1
ATOM 847 C C . LEU A 1 115 ? 10.752 -8.116 -0.129 1.00 94.75 115 LEU A C 1
ATOM 849 O O . LEU A 1 115 ? 10.598 -7.917 1.070 1.00 94.75 115 LEU A O 1
ATOM 853 N N . ARG A 1 116 ? 11.867 -8.696 -0.596 1.00 94.38 116 ARG A N 1
ATOM 854 C CA . ARG A 1 116 ? 12.991 -9.053 0.290 1.00 94.38 116 ARG A CA 1
ATOM 855 C C . ARG A 1 116 ? 13.692 -7.828 0.872 1.00 94.38 116 ARG A C 1
ATOM 857 O O . ARG A 1 116 ? 14.050 -7.853 2.042 1.00 94.38 116 ARG A O 1
ATOM 864 N N . ALA A 1 117 ? 13.872 -6.771 0.082 1.00 92.81 117 ALA A N 1
ATOM 865 C CA . ALA A 1 117 ? 14.424 -5.512 0.574 1.00 92.81 117 ALA A CA 1
ATOM 866 C C . ALA A 1 117 ? 13.510 -4.883 1.638 1.00 92.81 117 ALA A C 1
ATOM 868 O O . ALA A 1 117 ? 14.011 -4.405 2.649 1.00 92.81 117 ALA A O 1
ATOM 869 N N . ALA A 1 118 ? 12.186 -4.971 1.465 1.00 92.38 118 ALA A N 1
ATOM 870 C CA . ALA A 1 118 ? 11.213 -4.577 2.481 1.00 92.38 118 ALA A CA 1
ATOM 871 C C . ALA A 1 118 ? 11.381 -5.383 3.775 1.00 92.38 118 ALA A C 1
ATOM 873 O O . ALA A 1 118 ? 11.496 -4.796 4.841 1.00 92.38 118 ALA A O 1
ATOM 874 N N . ALA A 1 119 ? 11.492 -6.715 3.689 1.00 90.69 119 ALA A N 1
ATOM 875 C CA . ALA A 1 119 ? 11.721 -7.562 4.868 1.00 90.69 119 ALA A CA 1
ATOM 876 C C . ALA A 1 119 ? 12.989 -7.179 5.648 1.00 90.69 119 ALA A C 1
ATOM 878 O O . ALA A 1 119 ? 13.062 -7.392 6.852 1.00 90.69 119 ALA A O 1
ATOM 879 N N . ALA A 1 120 ? 13.995 -6.650 4.950 1.00 89.88 120 ALA A N 1
ATOM 880 C CA . ALA A 1 120 ? 15.260 -6.219 5.528 1.00 89.88 120 ALA A CA 1
ATOM 881 C C . ALA A 1 120 ? 15.270 -4.739 5.959 1.00 89.88 120 ALA A C 1
ATOM 883 O O . ALA A 1 120 ? 16.324 -4.248 6.350 1.00 89.88 120 ALA A O 1
ATOM 884 N N . GLY A 1 121 ? 14.155 -4.005 5.828 1.00 88.25 121 GLY A N 1
ATOM 885 C CA . GLY A 1 121 ? 14.108 -2.562 6.100 1.00 88.25 121 GLY A CA 1
ATOM 886 C C . GLY A 1 121 ? 14.972 -1.719 5.149 1.00 88.25 121 GLY A C 1
ATOM 887 O O . GLY A 1 121 ? 15.300 -0.575 5.445 1.00 88.25 121 GLY A O 1
ATOM 888 N N . ALA A 1 122 ? 15.353 -2.267 3.993 1.00 88.88 122 ALA A N 1
ATOM 889 C CA . ALA A 1 122 ? 16.335 -1.684 3.076 1.00 88.88 122 ALA A CA 1
ATOM 890 C C . ALA A 1 122 ? 15.712 -0.828 1.954 1.00 88.88 122 ALA A C 1
ATOM 892 O O . ALA A 1 122 ? 16.392 -0.471 0.993 1.00 88.88 122 ALA A O 1
ATOM 893 N N . LEU A 1 123 ? 14.414 -0.517 2.036 1.00 88.75 123 LEU A N 1
ATOM 894 C CA . LEU A 1 123 ? 13.743 0.376 1.092 1.00 88.75 123 LEU A CA 1
ATOM 895 C C . LEU A 1 123 ? 14.012 1.835 1.481 1.00 88.75 123 LEU A C 1
ATOM 897 O O . LEU A 1 123 ? 13.315 2.400 2.323 1.00 88.75 123 LEU A O 1
ATOM 901 N N . THR A 1 124 ? 15.022 2.446 0.864 1.00 86.50 124 THR A N 1
ATOM 902 C CA . THR A 1 124 ? 15.437 3.830 1.128 1.00 86.50 124 THR A CA 1
ATOM 903 C C . THR A 1 124 ? 15.418 4.671 -0.150 1.00 86.50 124 THR A C 1
ATOM 905 O O . THR A 1 124 ? 15.711 4.177 -1.237 1.00 86.50 124 THR A O 1
ATOM 908 N N . GLY A 1 125 ? 15.053 5.950 -0.025 1.00 87.00 125 GLY A N 1
ATOM 909 C CA . GLY A 1 125 ? 14.960 6.882 -1.156 1.00 87.00 125 GLY A CA 1
ATOM 910 C C . GLY A 1 125 ? 13.540 7.068 -1.696 1.00 87.00 125 GLY A C 1
ATOM 911 O O . GLY A 1 125 ? 12.554 6.744 -1.025 1.00 87.00 125 GLY A O 1
ATOM 912 N N . SER A 1 126 ? 13.420 7.647 -2.895 1.00 90.25 126 SER A N 1
ATOM 913 C CA . SER A 1 126 ? 12.106 7.912 -3.484 1.00 90.25 126 SER A CA 1
ATOM 914 C C . SER A 1 126 ? 11.451 6.624 -4.019 1.00 90.25 126 SER A C 1
ATOM 916 O O . SER A 1 126 ? 12.143 5.741 -4.536 1.00 90.25 126 SER A O 1
ATOM 918 N N . PRO A 1 127 ? 10.108 6.501 -3.953 1.00 90.88 127 PRO A N 1
ATOM 919 C CA . PRO A 1 127 ? 9.399 5.311 -4.427 1.00 90.88 127 PRO A CA 1
ATOM 920 C C . PRO A 1 127 ? 9.731 4.953 -5.886 1.00 90.88 127 PRO A C 1
ATOM 922 O O . PRO A 1 127 ? 9.918 3.784 -6.221 1.00 90.88 127 PRO A O 1
ATOM 925 N N . GLY A 1 128 ? 9.817 5.960 -6.762 1.00 89.69 128 GLY A N 1
ATOM 926 C CA . GLY A 1 128 ? 10.124 5.767 -8.180 1.00 89.69 128 GLY A CA 1
ATOM 927 C C . GLY A 1 128 ? 11.551 5.278 -8.431 1.00 89.69 128 GLY A C 1
ATOM 928 O O . GLY A 1 128 ? 11.753 4.395 -9.262 1.00 89.69 128 GLY A O 1
ATOM 929 N N . GLU A 1 129 ? 12.544 5.799 -7.707 1.00 90.50 129 GLU A N 1
ATOM 930 C CA . GLU A 1 129 ? 13.936 5.345 -7.835 1.00 90.50 129 GLU A CA 1
ATOM 931 C C . GLU A 1 129 ? 14.091 3.890 -7.400 1.00 90.50 129 GLU A C 1
ATOM 933 O O . GLU A 1 129 ? 14.682 3.096 -8.134 1.00 90.50 129 GLU A O 1
ATOM 938 N N . ILE A 1 130 ? 13.482 3.521 -6.269 1.00 92.56 130 ILE A N 1
ATOM 939 C CA . ILE A 1 130 ? 13.501 2.152 -5.743 1.00 92.56 130 ILE A CA 1
ATOM 940 C C . ILE A 1 130 ? 12.960 1.162 -6.788 1.00 92.56 130 ILE A C 1
ATOM 942 O O . ILE A 1 130 ? 13.597 0.147 -7.086 1.00 92.56 130 ILE A O 1
ATOM 946 N N . LEU A 1 131 ? 11.800 1.460 -7.390 1.00 91.69 131 LEU A N 1
ATOM 947 C CA . LEU A 1 131 ? 11.206 0.589 -8.408 1.00 91.69 131 LEU A CA 1
ATOM 948 C C . LEU A 1 131 ? 12.050 0.525 -9.685 1.00 91.69 131 LEU A C 1
ATOM 950 O O . LEU A 1 131 ? 12.232 -0.559 -10.246 1.00 91.69 131 LEU A O 1
ATOM 954 N N . ARG A 1 132 ? 12.580 1.663 -10.147 1.00 91.00 132 ARG A N 1
ATOM 955 C CA . ARG A 1 132 ? 13.411 1.732 -11.359 1.00 91.00 132 ARG A CA 1
ATOM 956 C C . ARG A 1 132 ? 14.717 0.965 -11.196 1.00 91.00 132 ARG A C 1
ATOM 958 O O . ARG A 1 132 ? 15.082 0.220 -12.100 1.00 91.00 132 ARG A O 1
ATOM 965 N N . GLN A 1 133 ? 15.383 1.089 -10.049 1.00 90.25 133 GLN A N 1
ATOM 966 C CA . GLN A 1 133 ? 16.625 0.372 -9.757 1.00 90.25 133 GLN A CA 1
ATOM 967 C C . GLN A 1 133 ? 16.416 -1.146 -9.718 1.00 90.25 133 GLN A C 1
ATOM 969 O O . GLN A 1 133 ? 17.265 -1.901 -10.186 1.00 90.25 133 GLN A O 1
ATOM 974 N N . ALA A 1 134 ? 15.268 -1.599 -9.210 1.00 89.12 134 ALA A N 1
ATOM 975 C CA . ALA A 1 134 ? 14.910 -3.013 -9.229 1.00 89.12 134 ALA A CA 1
ATOM 976 C C . ALA A 1 134 ? 14.452 -3.513 -10.612 1.00 89.12 134 ALA A C 1
ATOM 978 O O . ALA A 1 134 ? 14.345 -4.723 -10.804 1.00 89.12 134 ALA A O 1
ATOM 979 N N . GLY A 1 135 ? 14.153 -2.620 -11.564 1.00 89.06 135 GLY A N 1
ATOM 980 C CA . GLY A 1 135 ? 13.534 -2.969 -12.847 1.00 89.06 135 GLY A CA 1
ATOM 981 C C . GLY A 1 135 ? 12.053 -3.356 -12.725 1.00 89.06 135 GLY A C 1
ATOM 982 O O . GLY A 1 135 ? 11.539 -4.111 -13.546 1.00 89.06 135 GLY A O 1
ATOM 983 N N . ALA A 1 136 ? 11.373 -2.884 -11.676 1.00 84.50 136 ALA A N 1
ATOM 984 C CA . ALA A 1 136 ? 9.959 -3.153 -11.399 1.00 84.50 136 ALA A CA 1
ATOM 985 C C . ALA A 1 136 ? 9.004 -2.126 -12.035 1.00 84.50 136 ALA A C 1
ATOM 987 O O . ALA A 1 136 ? 7.788 -2.259 -11.914 1.00 84.50 136 ALA A O 1
ATOM 988 N N . GLU A 1 137 ? 9.540 -1.111 -12.715 1.00 76.69 137 GLU A N 1
ATOM 989 C CA . GLU A 1 137 ? 8.766 -0.107 -13.439 1.00 76.69 137 GLU A CA 1
ATOM 990 C C . GLU A 1 137 ? 9.075 -0.190 -14.940 1.00 76.69 137 GLU A C 1
ATOM 992 O O . GLU A 1 137 ? 10.229 -0.064 -15.352 1.00 76.69 137 GLU A O 1
ATOM 997 N N . ALA A 1 138 ? 8.048 -0.401 -15.770 1.00 57.09 138 ALA A N 1
ATOM 998 C CA . ALA A 1 138 ? 8.151 -0.127 -17.203 1.00 57.09 138 ALA A CA 1
ATOM 999 C C . ALA A 1 138 ? 8.274 1.396 -17.401 1.00 57.09 138 ALA A C 1
ATOM 1001 O O . ALA A 1 138 ? 7.651 2.131 -16.635 1.00 57.09 138 ALA A O 1
ATOM 1002 N N . PRO A 1 139 ? 9.041 1.900 -18.389 1.00 42.16 139 PRO A N 1
ATOM 1003 C CA . PRO A 1 139 ? 9.241 3.336 -18.562 1.00 42.16 139 PRO A CA 1
ATOM 1004 C C . PRO A 1 139 ? 7.889 4.053 -18.622 1.00 42.16 139 PRO A C 1
ATOM 1006 O O . PRO A 1 139 ? 7.073 3.792 -19.508 1.00 42.16 139 PRO A O 1
ATOM 1009 N N . ALA A 1 140 ? 7.644 4.920 -17.638 1.00 46.94 140 ALA A N 1
ATOM 1010 C CA . ALA A 1 140 ? 6.441 5.728 -17.572 1.00 46.94 140 ALA A CA 1
ATOM 1011 C C . ALA A 1 140 ? 6.319 6.550 -18.863 1.00 46.94 140 ALA A C 1
ATOM 1013 O O . ALA A 1 140 ? 7.243 7.271 -19.240 1.00 46.94 140 ALA A O 1
ATOM 1014 N N . LYS A 1 141 ? 5.171 6.462 -19.541 1.00 38.19 141 LYS A N 1
ATOM 1015 C CA . LYS A 1 141 ? 4.742 7.558 -20.413 1.00 38.19 141 LYS A CA 1
ATOM 1016 C C . LYS A 1 141 ? 4.495 8.745 -19.476 1.00 38.19 141 LYS A C 1
ATOM 1018 O O . LYS A 1 141 ? 3.757 8.595 -18.511 1.00 38.19 141 LYS A O 1
ATOM 1023 N N . ASN A 1 142 ? 5.222 9.838 -19.702 1.00 37.00 142 ASN A N 1
ATOM 1024 C CA . ASN A 1 142 ? 5.229 11.048 -18.879 1.00 37.00 142 ASN A CA 1
ATOM 1025 C C . ASN A 1 142 ? 3.815 11.516 -18.501 1.00 37.00 142 ASN A C 1
ATOM 1027 O O . ASN A 1 142 ? 3.092 11.984 -19.374 1.00 37.00 142 ASN A O 1
ATOM 1031 N N . ASP A 1 143 ? 3.506 11.526 -17.208 1.00 41.44 143 ASP A N 1
ATOM 1032 C CA . ASP A 1 143 ? 2.535 12.453 -16.629 1.00 41.44 143 ASP A CA 1
ATOM 1033 C C . ASP A 1 143 ? 3.316 13.384 -15.698 1.00 41.44 143 ASP A C 1
ATOM 1035 O O . ASP A 1 143 ? 3.985 12.943 -14.759 1.00 41.44 143 ASP A O 1
ATOM 1039 N N . GLY A 1 144 ? 3.353 14.665 -16.069 1.00 31.81 144 GLY A N 1
ATOM 1040 C CA . GLY A 1 144 ? 4.085 15.714 -15.363 1.00 31.81 144 GLY A CA 1
ATOM 1041 C C . GLY A 1 144 ? 3.469 16.039 -13.996 1.00 31.81 144 GLY A C 1
ATOM 1042 O O . GLY A 1 144 ? 2.344 15.634 -13.708 1.00 31.81 144 GLY A O 1
ATOM 1043 N N . PRO A 1 145 ? 4.189 16.772 -13.129 1.00 37.09 145 PRO A N 1
ATOM 1044 C CA . PRO A 1 145 ? 3.698 17.090 -11.798 1.00 37.09 145 PRO A CA 1
ATOM 1045 C C . PRO A 1 145 ? 2.601 18.159 -11.893 1.00 37.09 145 PRO A C 1
ATOM 1047 O O . PRO A 1 145 ? 2.892 19.333 -12.116 1.00 37.09 145 PRO A O 1
ATOM 1050 N N . THR A 1 146 ? 1.339 17.770 -11.706 1.00 35.53 146 THR A N 1
ATOM 1051 C CA . THR A 1 146 ? 0.261 18.725 -11.422 1.00 35.53 146 THR A CA 1
ATOM 1052 C C . THR A 1 146 ? 0.269 19.039 -9.932 1.00 35.53 146 THR A C 1
ATOM 1054 O O . THR A 1 146 ? 0.154 18.158 -9.081 1.00 35.53 146 THR A O 1
ATOM 1057 N N . HIS A 1 147 ? 0.490 20.319 -9.650 1.00 32.75 147 HIS A N 1
ATOM 1058 C CA . HIS A 1 147 ? 0.629 20.912 -8.331 1.00 32.75 147 HIS A CA 1
ATOM 1059 C C . HIS A 1 147 ? -0.629 20.705 -7.473 1.00 32.75 147 HIS A C 1
ATOM 1061 O O . HIS A 1 147 ? -1.747 20.646 -7.976 1.00 32.75 147 HIS A O 1
ATOM 1067 N N . ALA A 1 148 ? -0.401 20.575 -6.169 1.00 38.12 148 ALA A N 1
ATOM 1068 C CA . ALA A 1 148 ? -1.385 20.290 -5.142 1.00 38.12 148 ALA A CA 1
ATOM 1069 C C . ALA A 1 148 ? -2.514 21.330 -5.073 1.00 38.12 148 ALA A C 1
ATOM 1071 O O . ALA A 1 148 ? -2.254 22.507 -4.834 1.00 38.12 148 ALA A O 1
ATOM 1072 N N . GLU A 1 149 ? -3.759 20.864 -5.155 1.00 31.23 149 GLU A N 1
ATOM 1073 C CA . GLU A 1 149 ? -4.930 21.584 -4.658 1.00 31.23 149 GLU A CA 1
ATOM 1074 C C . GLU A 1 149 ? -5.591 20.720 -3.579 1.00 31.23 149 GLU A C 1
ATOM 1076 O O . GLU A 1 149 ? -6.065 19.608 -3.824 1.00 31.23 149 GLU A O 1
ATOM 1081 N N . ALA A 1 150 ? -5.510 21.212 -2.344 1.00 35.84 150 ALA A N 1
ATOM 1082 C CA . ALA A 1 150 ? -6.175 20.659 -1.180 1.00 35.84 150 ALA A CA 1
ATOM 1083 C C . ALA A 1 150 ? -7.624 21.153 -1.175 1.00 35.84 150 ALA A C 1
ATOM 1085 O O . ALA A 1 150 ? -7.858 22.357 -1.123 1.00 35.84 150 ALA A O 1
ATOM 1086 N N . GLN A 1 151 ? -8.590 20.236 -1.200 1.00 33.34 151 GLN A N 1
ATOM 1087 C CA . GLN A 1 151 ? -9.985 20.586 -0.962 1.00 33.34 151 GLN A CA 1
ATOM 1088 C C . GLN A 1 151 ? -10.247 20.517 0.545 1.00 33.34 151 GLN A C 1
ATOM 1090 O O . GLN A 1 151 ? -10.384 19.431 1.112 1.00 33.34 151 GLN A O 1
ATOM 1095 N N . ALA A 1 152 ? -10.265 21.685 1.185 1.00 37.97 152 ALA A N 1
ATOM 1096 C CA . ALA A 1 152 ? -10.990 21.883 2.428 1.00 37.97 152 ALA A CA 1
ATOM 1097 C C . ALA A 1 152 ? -12.465 22.085 2.063 1.00 37.97 152 ALA A C 1
ATOM 1099 O O . ALA A 1 152 ? -12.813 22.983 1.300 1.00 37.97 152 ALA A O 1
ATOM 1100 N N . ASP A 1 153 ? -13.301 21.187 2.558 1.00 36.72 153 ASP A N 1
ATOM 1101 C CA . ASP A 1 153 ? -14.745 21.351 2.629 1.00 36.72 153 ASP A CA 1
ATOM 1102 C C . ASP A 1 153 ? -15.019 22.260 3.834 1.00 36.72 153 ASP A C 1
ATOM 1104 O O . ASP A 1 153 ? -14.856 21.798 4.958 1.00 36.72 153 ASP A O 1
ATOM 1108 N N . GLU A 1 154 ? -15.344 23.540 3.618 1.00 38.09 154 GLU A N 1
ATOM 1109 C CA . GLU A 1 154 ? -16.084 24.349 4.599 1.00 38.09 154 GLU A CA 1
ATOM 1110 C C . GLU A 1 154 ? -17.037 25.344 3.906 1.00 38.09 154 GLU A C 1
ATOM 1112 O O . GLU A 1 154 ? -16.646 26.217 3.131 1.00 38.09 154 GLU A O 1
ATOM 1117 N N . ASP A 1 155 ? -18.310 25.102 4.207 1.00 35.72 155 ASP A N 1
ATOM 1118 C CA . ASP A 1 155 ? -19.544 25.881 4.110 1.00 35.72 155 ASP A CA 1
ATOM 1119 C 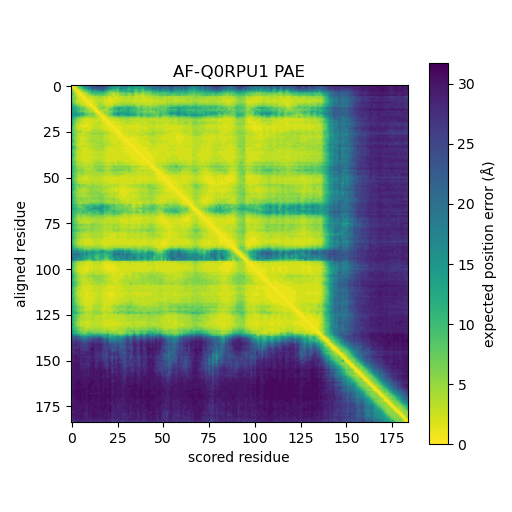C . ASP A 1 155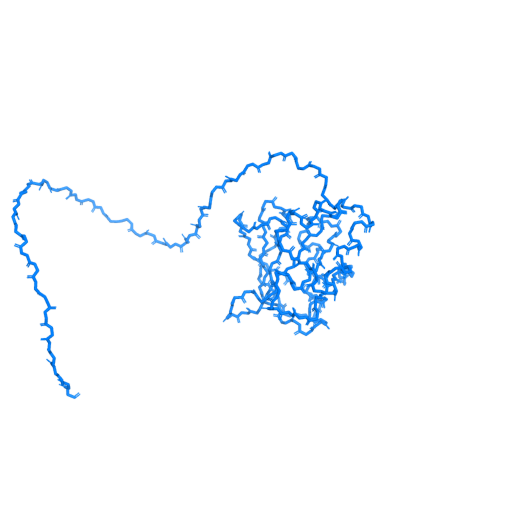 ? -19.393 27.417 4.015 1.00 35.72 155 ASP A C 1
ATOM 1121 O O . ASP A 1 155 ? -18.777 28.063 4.862 1.00 35.72 155 ASP A O 1
ATOM 1125 N N . ALA A 1 156 ? -20.027 28.020 3.005 1.00 36.25 156 ALA A N 1
ATOM 1126 C CA . ALA A 1 156 ? -20.165 29.468 2.871 1.00 36.25 156 ALA A CA 1
ATOM 1127 C C . ALA A 1 156 ? -21.645 29.873 2.949 1.00 36.25 156 ALA A C 1
ATOM 1129 O O . ALA A 1 156 ? -22.432 29.420 2.114 1.00 36.25 156 ALA A O 1
ATOM 1130 N N . PRO A 1 157 ? -22.030 30.815 3.825 1.00 40.34 157 PRO A N 1
ATOM 1131 C CA . PRO A 1 157 ? -23.165 31.680 3.569 1.00 40.34 157 PRO A CA 1
ATOM 1132 C C . PRO A 1 157 ? -22.679 32.964 2.883 1.00 40.34 157 PRO A C 1
ATOM 1134 O O . PRO A 1 157 ? -21.843 33.705 3.396 1.00 40.34 157 PRO A O 1
ATOM 1137 N N . THR A 1 158 ? -23.209 33.209 1.686 1.00 41.81 158 THR A N 1
ATOM 1138 C CA . THR A 1 158 ? -23.118 34.491 0.981 1.00 41.81 158 THR A CA 1
ATOM 1139 C C . THR A 1 158 ? -24.059 35.489 1.652 1.00 41.81 158 THR A C 1
ATOM 1141 O O . THR A 1 158 ? -25.260 35.235 1.697 1.00 41.81 158 THR A O 1
ATOM 1144 N N . ASP A 1 159 ? -23.530 36.616 2.126 1.00 40.88 159 ASP A N 1
ATOM 1145 C CA . ASP A 1 159 ? -24.323 37.822 2.375 1.00 40.88 159 ASP A CA 1
ATOM 1146 C C . ASP A 1 159 ? -23.744 38.997 1.576 1.00 40.88 159 ASP A C 1
ATOM 1148 O O . ASP A 1 159 ? -22.539 39.086 1.327 1.00 40.88 159 ASP A O 1
ATOM 1152 N N . ASP A 1 160 ? -24.676 39.802 1.088 1.00 38.44 160 ASP A N 1
ATOM 1153 C CA . ASP A 1 160 ? -24.619 40.729 -0.034 1.00 38.44 160 ASP A CA 1
ATOM 1154 C C . ASP A 1 160 ? -23.842 42.033 0.275 1.00 38.44 160 ASP A C 1
ATOM 1156 O O . ASP A 1 160 ? -23.537 42.366 1.416 1.00 38.44 160 ASP A O 1
ATOM 1160 N N . ALA A 1 161 ? -23.485 42.751 -0.792 1.00 40.91 161 ALA A N 1
ATOM 1161 C CA . ALA A 1 161 ? -22.645 43.958 -0.904 1.00 40.91 161 ALA A CA 1
ATOM 1162 C C . ALA A 1 161 ? -23.180 45.205 -0.107 1.00 40.91 161 ALA A C 1
ATOM 1164 O O . ALA A 1 161 ? -24.212 45.075 0.545 1.00 40.91 161 ALA A O 1
ATOM 1165 N N . PRO A 1 162 ? -22.613 46.455 -0.172 1.00 48.34 162 PRO A N 1
ATOM 1166 C CA . PRO A 1 162 ? -21.629 46.973 -1.138 1.00 48.34 162 PRO A CA 1
ATOM 1167 C C . PRO A 1 162 ? -20.581 48.034 -0.684 1.00 48.34 162 PRO A C 1
ATOM 1169 O O . PRO A 1 162 ? -20.680 48.710 0.334 1.00 48.34 162 PRO A O 1
ATOM 1172 N N . THR A 1 163 ? -19.587 48.194 -1.569 1.00 45.31 163 THR A N 1
ATOM 1173 C CA . THR A 1 163 ? -18.776 49.374 -1.952 1.00 45.31 163 THR A CA 1
ATOM 1174 C C . THR A 1 163 ? -18.862 50.671 -1.134 1.00 45.31 163 THR A C 1
ATOM 1176 O O . THR A 1 163 ? -19.903 51.333 -1.105 1.00 45.31 163 THR A O 1
ATOM 1179 N N . ARG A 1 164 ? -17.687 51.180 -0.713 1.00 40.09 164 ARG A N 1
ATOM 1180 C CA . ARG A 1 164 ? -17.390 52.626 -0.747 1.00 40.09 164 ARG A CA 1
ATOM 1181 C C . ARG A 1 164 ? -15.885 52.952 -0.780 1.00 40.09 164 ARG A C 1
ATOM 1183 O O . ARG A 1 164 ? -15.124 52.449 0.035 1.00 40.09 164 ARG A O 1
ATOM 1190 N N . ASP A 1 165 ? -15.534 53.784 -1.761 1.00 35.56 165 ASP A N 1
ATOM 1191 C CA . ASP A 1 165 ? -14.388 54.694 -1.936 1.00 35.56 165 ASP A CA 1
ATOM 1192 C C . ASP A 1 165 ? -13.282 54.785 -0.855 1.00 35.56 165 ASP A C 1
ATOM 1194 O O . ASP A 1 165 ? -13.538 55.010 0.326 1.00 35.56 165 ASP A O 1
ATOM 1198 N N . ALA A 1 166 ? -12.029 54.758 -1.329 1.00 40.84 166 ALA A N 1
ATOM 1199 C CA . ALA A 1 166 ? -10.825 55.316 -0.684 1.00 40.84 166 ALA A CA 1
ATOM 1200 C C . ALA A 1 166 ? -10.929 56.875 -0.574 1.00 40.84 166 ALA A C 1
ATOM 1202 O O . ALA A 1 166 ? -11.888 57.409 -1.126 1.00 40.84 166 ALA A O 1
ATOM 1203 N N . PRO A 1 167 ? -9.983 57.668 0.007 1.00 49.28 167 PRO A N 1
ATOM 1204 C CA . PRO A 1 167 ? -8.583 57.336 0.314 1.00 49.28 167 PRO A CA 1
ATOM 1205 C C . PRO A 1 167 ? -7.936 58.011 1.564 1.00 49.28 167 PRO A C 1
ATOM 1207 O O . PRO A 1 167 ? -8.520 58.850 2.237 1.00 49.28 167 PRO A O 1
ATOM 1210 N N . THR A 1 168 ? -6.653 57.674 1.773 1.00 38.44 168 THR A N 1
ATOM 1211 C CA . THR A 1 168 ? -5.563 58.470 2.395 1.00 38.44 168 THR A CA 1
ATOM 1212 C C . THR A 1 168 ? -5.642 58.859 3.879 1.00 38.44 168 THR A C 1
ATOM 1214 O O . THR A 1 168 ? -6.447 59.689 4.283 1.00 38.44 168 THR A O 1
ATOM 1217 N N . GLY A 1 169 ? -4.633 58.432 4.654 1.00 34.41 169 GLY A N 1
ATOM 1218 C CA . GLY A 1 169 ? -4.273 59.110 5.905 1.00 34.41 169 GLY A CA 1
ATOM 1219 C C . GLY A 1 169 ? -3.282 58.370 6.809 1.00 34.41 169 GLY A C 1
ATOM 1220 O O . GLY A 1 169 ? -3.709 57.639 7.683 1.00 34.41 169 GLY A O 1
ATOM 1221 N N . VAL A 1 170 ? -1.982 58.616 6.591 1.00 39.34 170 VAL A N 1
ATOM 1222 C CA . VAL A 1 170 ? -0.935 58.938 7.594 1.00 39.34 170 VAL A CA 1
ATOM 1223 C C . VAL A 1 170 ? -0.715 58.063 8.856 1.00 39.34 170 VAL A C 1
ATOM 1225 O O . VAL A 1 170 ? -1.611 57.822 9.650 1.00 39.34 170 VAL A O 1
ATOM 1228 N N . ALA A 1 171 ? 0.588 57.830 9.097 1.00 36.97 171 ALA A N 1
ATOM 1229 C CA . ALA A 1 171 ? 1.302 57.632 10.374 1.00 36.97 171 ALA A CA 1
ATOM 1230 C C . ALA A 1 171 ? 1.521 56.202 10.922 1.00 36.97 171 ALA A C 1
ATOM 1232 O O . ALA A 1 171 ? 0.667 55.590 11.552 1.00 36.97 171 ALA A O 1
ATOM 1233 N N . ALA A 1 172 ? 2.779 55.763 10.784 1.00 37.69 172 ALA A N 1
ATOM 1234 C CA . ALA A 1 172 ? 3.550 55.026 11.797 1.00 37.69 172 ALA A CA 1
ATOM 1235 C C . ALA A 1 172 ? 3.695 55.880 13.099 1.00 37.69 172 ALA A C 1
ATOM 1237 O O . ALA A 1 172 ? 3.411 57.078 13.014 1.00 37.69 172 ALA A O 1
ATOM 1238 N N . PRO A 1 173 ? 4.212 55.387 14.254 1.00 46.25 173 PRO A N 1
ATOM 1239 C CA . PRO A 1 173 ? 5.088 54.221 14.393 1.00 46.25 173 PRO A CA 1
ATOM 1240 C C . PRO A 1 173 ? 4.901 53.333 15.646 1.00 46.25 173 PRO A C 1
ATOM 1242 O O . PRO A 1 173 ? 4.054 53.545 16.508 1.00 46.25 173 PRO A O 1
ATOM 1245 N N . GLU A 1 174 ? 5.766 52.317 15.673 1.00 39.12 174 GLU A N 1
ATOM 1246 C CA . GLU A 1 174 ? 6.183 51.422 16.754 1.00 39.12 174 GLU A CA 1
ATOM 1247 C C . GLU A 1 174 ? 6.087 51.970 18.190 1.00 39.12 174 GLU A C 1
ATOM 1249 O O . GLU A 1 174 ? 6.629 53.029 18.495 1.00 39.12 174 GLU A O 1
ATOM 1254 N N . SER A 1 175 ? 5.539 51.156 19.101 1.00 36.28 175 SER A N 1
ATOM 1255 C CA . SER A 1 175 ? 6.132 50.878 20.419 1.00 36.28 175 SER A CA 1
ATOM 1256 C C . SER A 1 175 ? 5.335 49.772 21.118 1.00 36.28 175 SER A C 1
ATOM 1258 O O . SER A 1 175 ? 4.141 49.931 21.353 1.00 36.28 175 SER A O 1
ATOM 1260 N N . SER A 1 176 ? 5.967 48.655 21.481 1.00 34.50 176 SER A N 1
ATOM 1261 C CA . SER A 1 176 ? 5.402 47.768 22.503 1.00 34.50 176 SER A CA 1
ATOM 1262 C C . SER A 1 176 ? 6.525 47.140 23.319 1.00 34.50 176 SER A C 1
ATOM 1264 O O . SER A 1 176 ? 7.034 46.065 23.007 1.00 34.50 176 SER A O 1
ATOM 1266 N N . ALA A 1 177 ? 6.913 47.853 24.375 1.00 35.78 177 ALA A N 1
ATOM 1267 C CA . ALA A 1 177 ? 7.654 47.309 25.499 1.00 35.78 177 ALA A CA 1
ATOM 1268 C C . ALA A 1 177 ? 6.678 47.034 26.658 1.00 35.78 177 ALA A C 1
ATOM 1270 O O . ALA A 1 177 ? 5.966 47.928 27.096 1.00 35.78 177 ALA A O 1
ATOM 1271 N N . VAL A 1 178 ? 6.673 45.768 27.083 1.00 37.25 178 VAL A N 1
ATOM 1272 C CA . VAL A 1 178 ? 6.555 45.201 28.443 1.00 37.25 178 VAL A CA 1
ATOM 1273 C C . VAL A 1 178 ? 5.752 45.951 29.530 1.00 37.25 178 VAL A C 1
ATOM 1275 O O . VAL A 1 178 ? 6.056 47.091 29.858 1.00 37.25 178 VAL A O 1
ATOM 1278 N N . ALA A 1 179 ? 4.830 45.234 30.197 1.00 35.69 179 ALA A N 1
ATOM 1279 C CA . ALA A 1 179 ? 4.810 44.982 31.657 1.00 35.69 179 ALA A CA 1
ATOM 1280 C C . ALA A 1 179 ? 3.429 44.481 32.158 1.00 35.69 179 ALA A C 1
ATOM 1282 O O . ALA A 1 179 ? 2.419 45.058 31.783 1.00 35.69 179 ALA A O 1
ATOM 1283 N N . LEU A 1 180 ? 3.458 43.442 33.023 1.00 32.38 180 LEU A N 1
ATOM 1284 C CA . LEU A 1 180 ? 2.705 43.239 34.295 1.00 32.38 180 LEU A CA 1
ATOM 1285 C C . LEU A 1 180 ? 1.176 43.546 34.328 1.00 32.38 180 LEU A C 1
ATOM 1287 O O . LEU A 1 180 ? 0.755 44.592 33.878 1.00 32.38 180 LEU A O 1
ATOM 1291 N N . VAL A 1 181 ? 0.249 42.799 34.953 1.00 37.22 181 VAL A N 1
ATOM 1292 C CA . VAL A 1 181 ? 0.230 42.120 36.267 1.00 37.22 181 VAL A CA 1
ATOM 1293 C C . VAL A 1 181 ? -1.192 41.555 36.538 1.00 37.22 181 VAL A C 1
ATOM 1295 O O . VAL A 1 181 ? -2.165 42.133 36.075 1.00 37.22 181 VAL A O 1
ATOM 1298 N N . ALA A 1 182 ? -1.252 40.460 37.310 1.00 40.59 182 ALA A N 1
ATOM 1299 C CA . ALA A 1 182 ? -2.282 39.960 38.252 1.00 40.59 182 ALA A CA 1
ATOM 1300 C C . ALA A 1 182 ? -3.799 39.918 37.925 1.00 40.59 182 ALA A C 1
ATOM 1302 O O . ALA A 1 182 ? -4.414 40.941 37.661 1.00 40.59 182 ALA A O 1
ATOM 1303 N N . SER A 1 183 ? -4.350 38.704 38.129 1.00 32.16 183 SER A N 1
ATOM 1304 C CA . SER A 1 183 ? -5.510 38.274 38.959 1.00 32.16 183 SER A CA 1
ATOM 1305 C C . SER A 1 183 ? -6.828 39.073 38.957 1.00 32.16 183 SER A C 1
ATOM 1307 O O . SER A 1 183 ? -6.852 40.286 38.783 1.00 32.16 183 SER A O 1
ATOM 1309 N N . PRO A 1 184 ? -7.963 38.391 39.187 1.00 52.41 184 PRO A N 1
ATOM 1310 C CA . PRO A 1 184 ? -8.331 37.933 40.539 1.00 52.41 184 PRO A CA 1
ATOM 1311 C C . PRO A 1 184 ? -8.289 36.413 40.747 1.00 52.41 184 PRO A C 1
ATOM 1313 O O . PRO A 1 184 ? -8.525 35.661 39.777 1.00 52.41 184 PRO A O 1
#

InterPro domains:
  IPR046036 Protein of unknown function DUF5994 [PF19457] (7-118)

Secondary structure (DSSP, 8-state):
-PPPPPEEEE-SSTTTSS-SEEEE-SSSBHHHHHHHHHHHHHHTT---SEEEE-TTT-BS--SEE--TTSPPEEEEE-TTS-TTEEEEE-TTS---EEEEEPPTTS-HHHHHHHHHHHHTT---S-HHHHHHHHT-SPPPP----PPP------------------------------------

Radius of gyration: 23.92 Å; Cα contacts (8 Å, |Δi|>4): 315; chains: 1; bounding box: 41×74×61 Å

pLDDT: mean 74.62, std 22.62, range [31.23, 95.81]

Nearest PDB structures (foldseek):
  7z46-assembly1_A  TM=7.461E-01  e=7.788E+00  Escherichia phage vB_EcoP_SU10

Mean predicted aligned error: 13.82 Å

Solvent-accessible surface area (backbone atoms only — not comparable to full-atom values): 11136 Å² total; per-residue (Å²): 131,86,46,65,84,55,55,64,29,55,18,82,62,62,71,81,55,76,28,25,16,21,32,41,48,86,57,60,38,41,63,69,46,45,26,14,45,46,46,54,36,48,75,69,74,42,65,56,34,36,36,41,35,18,53,86,58,45,38,67,75,51,64,62,48,51,20,93,97,48,71,65,20,41,39,49,66,35,78,78,43,55,68,38,42,38,34,32,16,44,86,94,61,77,60,60,34,35,30,40,49,42,54,54,86,29,49,68,66,29,46,51,51,49,32,52,31,12,47,67,51,63,48,65,78,56,66,67,56,50,33,50,75,49,57,28,51,76,87,74,80,86,77,76,91,77,78,85,79,84,84,78,89,76,91,81,85,90,79,82,87,84,90,82,80,86,83,89,82,87,81,83,80,90,83,87,80,88,80,90,80,83,84,134

Sequence (184 aa):
MAGAAPRLTLSPDRGEGSFDGGWWPRTMRLTDELPGLLTALAGADESVRRVCVNGDAWTAIPSLAGGSGLPRARVDWFRTLDRRVVTAGSDGGLPRLRLLVIPPEAAAGPARVLLRAAAAGALTGSPGEILRQAGAEAPAKNDGPTHAEAQADEDAPTDDAPTRDAPTGVAAPESSAVALVASP

Foldseek 3Di:
DAQDAWPWAAEPDFQPAPARTATEGLDLECQRRVQNVQVVCVVVVAQFQEKEAAPVLHPNFDQWHYHDPHDIHGYYYFNPDPNQWMFTHDPPDDRRGIYGYQYSPFDPQLSVVRRVCNHHSNDHDDSVVSCVVSSSDDPDPDDDDDDDDDDDDDDDDDDDDDDDDDDDDDDDDDDDDDDDDDDD